Protein AF-A0A919FJE0-F1 (afdb_monomer_lite)

Radius of gyration: 25.57 Å; chains: 1; bounding box: 78×59×66 Å

Sequence (199 aa):
MRRLVVALLMCLSLVAGCSAEESGSPPGATTTGPTGTPPADGATTELVGSWHRAQSCAEMLAAFQAAGLAESHLGWLQGNFYGGEPGPETGDPCEGARGPLEHDHFFTDDGQFGSHDENGEEVDGGDFEVVDDDTVSFPSHATEFGYDGELVVDYSIDGDVAVFDVTLPEGCADTCADAYAWALSAFASGPWERGEVPT

Structure (mmCIF, N/CA/C/O backbone):
data_AF-A0A919FJE0-F1
#
_entry.id   AF-A0A919FJE0-F1
#
loop_
_atom_site.group_PDB
_atom_site.id
_atom_site.type_symbol
_atom_site.label_atom_id
_atom_site.label_alt_id
_atom_site.label_comp_id
_atom_site.label_asym_id
_atom_site.label_entity_id
_atom_site.label_seq_id
_atom_site.pdbx_PDB_ins_code
_atom_site.Cartn_x
_atom_site.Cartn_y
_atom_site.Cartn_z
_atom_site.occupancy
_atom_site.B_iso_or_equiv
_atom_site.auth_seq_id
_atom_site.auth_comp_id
_atom_site.auth_asym_id
_atom_site.auth_atom_id
_atom_site.pdbx_PDB_model_num
ATOM 1 N N . MET A 1 1 ? 50.550 -5.889 16.929 1.00 44.03 1 MET A N 1
ATOM 2 C CA . MET A 1 1 ? 50.334 -5.995 18.396 1.00 44.03 1 MET A CA 1
ATOM 3 C C . MET A 1 1 ? 49.053 -5.217 18.672 1.00 44.03 1 MET A C 1
ATOM 5 O O . MET A 1 1 ? 49.013 -4.076 18.260 1.00 44.03 1 MET A O 1
ATOM 9 N N . ARG A 1 2 ? 47.936 -5.756 19.160 1.00 42.44 2 ARG A N 1
ATOM 10 C CA . ARG A 1 2 ? 47.674 -6.667 20.284 1.00 42.44 2 ARG A CA 1
ATOM 11 C C . ARG A 1 2 ? 46.470 -7.555 19.929 1.00 42.44 2 ARG A C 1
ATOM 13 O O . ARG A 1 2 ? 45.483 -7.059 19.408 1.00 42.44 2 ARG A O 1
ATOM 20 N N . ARG A 1 3 ? 46.580 -8.850 20.225 1.00 43.72 3 ARG A N 1
ATOM 21 C CA . ARG A 1 3 ? 45.466 -9.806 20.264 1.00 43.72 3 ARG A CA 1
ATOM 22 C C . ARG A 1 3 ? 44.795 -9.689 21.633 1.00 43.72 3 ARG A C 1
ATOM 24 O O . ARG A 1 3 ? 45.515 -9.606 22.626 1.00 43.72 3 ARG A O 1
ATOM 31 N N . LEU A 1 4 ? 43.471 -9.755 21.688 1.00 45.69 4 LEU A N 1
ATOM 32 C CA . LEU A 1 4 ? 42.732 -10.096 22.902 1.00 45.69 4 LEU A CA 1
ATOM 33 C C . LEU A 1 4 ? 41.732 -11.189 22.532 1.00 45.69 4 LEU A C 1
ATOM 35 O O . LEU A 1 4 ? 40.703 -10.942 21.919 1.00 45.69 4 LEU A O 1
ATOM 39 N N . VAL A 1 5 ? 42.137 -12.418 22.845 1.00 45.88 5 VAL A N 1
ATOM 40 C CA . VAL A 1 5 ? 41.281 -13.598 22.936 1.00 45.88 5 VAL A CA 1
ATOM 41 C C . VAL A 1 5 ? 40.715 -13.574 24.349 1.00 45.88 5 VAL A C 1
ATOM 43 O O . VAL A 1 5 ? 41.491 -13.578 25.305 1.00 45.88 5 VAL A O 1
ATOM 46 N N . VAL A 1 6 ? 39.394 -13.548 24.488 1.00 48.38 6 VAL A N 1
ATOM 47 C CA . VAL A 1 6 ? 38.722 -13.854 25.752 1.00 48.38 6 VAL A CA 1
ATOM 48 C C . VAL A 1 6 ? 37.887 -15.099 25.499 1.00 48.38 6 VAL A C 1
ATOM 50 O O . VAL A 1 6 ? 36.885 -15.067 24.795 1.00 48.38 6 VAL A O 1
ATOM 53 N N . ALA A 1 7 ? 38.395 -16.215 26.013 1.00 45.47 7 ALA A N 1
ATOM 54 C CA . ALA A 1 7 ? 37.696 -17.483 26.090 1.00 45.47 7 ALA A CA 1
ATOM 55 C C . ALA A 1 7 ? 36.623 -17.389 27.180 1.00 45.47 7 ALA A C 1
ATOM 57 O O . ALA A 1 7 ? 36.922 -16.917 28.279 1.00 45.47 7 ALA A O 1
ATOM 58 N N . LEU A 1 8 ? 35.411 -17.874 26.902 1.00 43.00 8 LEU A N 1
ATOM 59 C CA . LEU A 1 8 ? 34.403 -18.082 27.936 1.00 43.00 8 LEU A CA 1
ATOM 60 C C . LEU A 1 8 ? 34.004 -19.560 28.002 1.00 43.00 8 LEU A C 1
ATOM 62 O O . LEU A 1 8 ? 33.571 -20.168 27.028 1.00 43.00 8 LEU A O 1
ATOM 66 N N . LEU A 1 9 ? 34.262 -20.093 29.193 1.00 50.75 9 LEU A N 1
ATOM 67 C CA . LEU A 1 9 ? 34.034 -21.427 29.734 1.00 50.75 9 LEU A CA 1
ATOM 68 C C . LEU A 1 9 ? 32.644 -22.021 29.437 1.00 50.75 9 LEU A C 1
ATOM 70 O O . LEU A 1 9 ? 31.622 -21.409 29.734 1.00 50.75 9 LEU A O 1
ATOM 74 N N . MET A 1 10 ? 32.638 -23.288 29.008 1.00 42.69 10 MET A N 1
ATOM 75 C CA . MET A 1 10 ? 31.533 -24.230 29.215 1.00 42.69 10 MET A CA 1
ATOM 76 C C . MET A 1 10 ? 31.480 -24.660 30.690 1.00 42.69 10 MET A C 1
ATOM 78 O O . MET A 1 10 ? 32.494 -25.096 31.237 1.00 42.69 10 MET A O 1
ATOM 82 N N . CYS A 1 11 ? 30.293 -24.620 31.299 1.00 46.44 11 CYS A N 1
ATOM 83 C CA . CYS A 1 11 ? 29.998 -25.294 32.564 1.00 46.44 11 CYS A CA 1
ATOM 84 C C . CYS A 1 11 ? 28.978 -26.411 32.315 1.00 46.44 11 CYS A C 1
ATOM 86 O O . CYS A 1 11 ? 27.846 -26.155 31.914 1.00 46.44 11 CYS A O 1
ATOM 88 N N . LEU A 1 12 ? 29.407 -27.645 32.569 1.00 50.88 12 LEU A N 1
ATOM 89 C CA . LEU A 1 12 ? 28.606 -28.864 32.570 1.00 50.88 12 LEU A CA 1
ATOM 90 C C . LEU A 1 12 ? 28.451 -29.309 34.033 1.00 50.88 12 LEU A C 1
ATOM 92 O O . LEU A 1 12 ? 29.468 -29.507 34.698 1.00 50.88 12 LEU A O 1
ATOM 96 N N . SER A 1 13 ? 27.220 -29.498 34.518 1.00 58.44 13 SER A N 1
ATOM 97 C CA . SER A 1 13 ? 26.947 -30.093 35.837 1.00 58.44 13 SER A CA 1
ATOM 98 C C . SER A 1 13 ? 25.706 -30.989 35.803 1.00 58.44 13 SER A C 1
ATOM 100 O O . SER A 1 13 ? 24.718 -30.690 35.142 1.00 58.44 13 SER A O 1
ATOM 102 N N . LEU A 1 14 ? 25.820 -32.105 36.522 1.00 53.12 14 LEU A N 1
ATOM 103 C CA . LEU A 1 14 ? 25.027 -33.335 36.494 1.00 53.12 14 LEU A CA 1
ATOM 104 C C . LEU A 1 14 ? 23.850 -33.379 37.502 1.00 53.12 14 LEU A C 1
ATOM 106 O O . LEU A 1 14 ? 23.929 -32.805 38.581 1.00 53.12 14 LEU A O 1
ATOM 110 N N . VAL A 1 15 ? 22.825 -34.148 37.104 1.00 59.34 15 VAL A N 1
ATOM 111 C CA . VAL A 1 15 ? 21.741 -34.899 37.800 1.00 59.34 15 VAL A CA 1
ATOM 112 C C . VAL A 1 15 ? 21.510 -34.842 39.328 1.00 59.34 15 VAL A C 1
ATOM 114 O O . VAL A 1 15 ? 22.392 -35.147 40.124 1.00 59.34 15 VAL A O 1
ATOM 117 N N . ALA A 1 16 ? 20.221 -34.716 39.684 1.00 56.47 16 ALA A N 1
ATOM 118 C CA . ALA A 1 16 ? 19.442 -35.458 40.705 1.00 56.47 16 ALA A CA 1
ATOM 119 C C . ALA A 1 16 ? 17.943 -35.188 40.380 1.00 56.47 16 ALA A C 1
ATOM 121 O O . ALA A 1 16 ? 17.622 -34.056 40.051 1.00 56.47 16 ALA A O 1
ATOM 122 N N . GLY A 1 17 ? 16.958 -36.091 40.315 1.00 46.41 17 GLY A N 1
ATOM 123 C CA . GLY A 1 17 ? 16.687 -37.331 41.034 1.00 46.41 17 GLY A CA 1
ATOM 124 C C . GLY A 1 17 ? 15.430 -37.135 41.902 1.00 46.41 17 GLY A C 1
ATOM 125 O O . GLY A 1 17 ? 15.560 -36.534 42.958 1.00 46.41 17 GLY A O 1
ATOM 126 N N . CYS A 1 18 ? 14.247 -37.596 41.459 1.00 58.00 18 CYS A N 1
ATOM 127 C CA . CYS A 1 18 ? 13.184 -38.205 42.289 1.00 58.00 18 CYS A CA 1
ATOM 128 C C . CYS A 1 18 ? 11.959 -38.610 41.445 1.00 58.00 18 CYS A C 1
ATOM 130 O O . CYS A 1 18 ? 11.431 -37.822 40.665 1.00 58.00 18 CYS A O 1
ATOM 132 N N . SER A 1 19 ? 11.533 -39.857 41.639 1.00 48.22 19 SER A N 1
ATOM 133 C CA . SER A 1 19 ? 10.351 -40.496 41.060 1.00 48.22 19 SER A CA 1
ATOM 134 C C . SER A 1 19 ? 9.184 -40.522 42.057 1.00 48.22 19 SER A C 1
ATOM 136 O O . SER A 1 19 ? 9.433 -40.559 43.259 1.00 48.22 19 SER A O 1
ATOM 138 N N . ALA A 1 20 ? 7.971 -40.694 41.502 1.00 48.09 20 ALA A N 1
ATOM 139 C CA . ALA A 1 20 ? 6.740 -41.253 42.099 1.00 48.09 20 ALA A CA 1
ATOM 140 C C . ALA A 1 20 ? 5.946 -40.310 43.051 1.00 48.09 20 ALA A C 1
ATOM 142 O O . ALA A 1 20 ? 6.536 -39.461 43.701 1.00 48.09 20 ALA A O 1
ATOM 143 N N . GLU A 1 21 ? 4.610 -40.311 43.156 1.00 49.47 21 GLU A N 1
ATOM 144 C CA . GLU A 1 21 ? 3.572 -41.332 42.932 1.00 49.47 21 GLU A CA 1
ATOM 145 C C . GLU A 1 21 ? 2.227 -40.711 42.488 1.00 49.47 21 GLU A C 1
ATOM 147 O O . GLU A 1 21 ? 1.950 -39.532 42.711 1.00 49.47 21 GLU A O 1
ATOM 152 N N . GLU A 1 22 ? 1.380 -41.553 41.889 1.00 50.47 22 GLU A N 1
ATOM 153 C CA . GLU A 1 22 ? -0.028 -41.308 41.571 1.00 50.47 22 GLU A CA 1
ATOM 154 C C . GLU A 1 22 ? -0.871 -40.980 42.816 1.00 50.47 22 GLU A C 1
ATOM 156 O O . GLU A 1 22 ? -0.694 -41.545 43.894 1.00 50.47 22 GLU A O 1
ATOM 161 N N . SER A 1 23 ? -1.877 -40.122 42.657 1.00 49.88 23 SER A N 1
ATOM 162 C CA . SER A 1 23 ? -2.984 -40.010 43.611 1.00 49.88 23 SER A CA 1
ATOM 163 C C . SER A 1 23 ? -4.281 -39.807 42.842 1.00 49.88 23 SER A C 1
ATOM 165 O O . SER A 1 23 ? -4.555 -38.737 42.301 1.00 49.88 23 SER A O 1
ATOM 167 N N . GLY A 1 24 ? -5.055 -40.889 42.757 1.00 41.81 24 GLY A N 1
ATOM 168 C CA . GLY A 1 24 ? -6.368 -40.913 42.132 1.00 41.81 24 GLY A CA 1
ATOM 169 C C . GLY A 1 24 ? -7.361 -39.991 42.838 1.00 41.81 24 GLY A C 1
ATOM 170 O O . GLY A 1 24 ? -7.420 -39.932 44.065 1.00 41.81 24 GLY A O 1
ATOM 171 N N . SER A 1 25 ? -8.172 -39.305 42.036 1.00 55.56 25 SER A N 1
ATOM 172 C CA . SER A 1 25 ? -9.376 -38.609 42.490 1.00 55.56 25 SER A CA 1
ATOM 173 C C . SER A 1 25 ? -10.627 -39.395 42.066 1.00 55.56 25 SER A C 1
ATOM 175 O O . SER A 1 25 ? -10.635 -39.989 40.986 1.00 55.56 25 SER A O 1
ATOM 177 N N . PRO A 1 26 ? -11.676 -39.447 42.906 1.00 61.22 26 PRO A N 1
ATOM 178 C CA . PRO A 1 26 ? -12.901 -40.203 42.632 1.00 61.22 26 PRO A CA 1
ATOM 179 C C . PRO A 1 26 ? -13.758 -39.550 41.528 1.00 61.22 26 PRO A C 1
ATOM 181 O O . PRO A 1 26 ? -13.620 -38.351 41.278 1.00 61.22 26 PRO A O 1
ATOM 184 N N . PRO A 1 27 ? -14.693 -40.290 40.894 1.00 51.41 27 PRO A N 1
ATOM 185 C CA . PRO A 1 27 ? -15.595 -39.720 39.902 1.00 51.41 27 PRO A CA 1
ATOM 186 C C . PRO A 1 27 ? -16.683 -38.907 40.617 1.00 51.41 27 PRO A C 1
ATOM 188 O O . PRO A 1 27 ? -17.640 -39.452 41.166 1.00 51.41 27 PRO A O 1
ATOM 191 N N . GLY A 1 28 ? -16.510 -37.588 40.643 1.00 43.97 28 GLY A N 1
ATOM 192 C CA . GLY A 1 28 ? -17.525 -36.635 41.077 1.00 43.97 28 GLY A CA 1
ATOM 193 C C . GLY A 1 28 ? -18.396 -36.224 39.895 1.00 43.97 28 GLY A C 1
ATOM 194 O O . GLY A 1 28 ? -17.898 -35.682 38.915 1.00 43.97 28 GLY A O 1
ATOM 195 N N . ALA A 1 29 ? -19.692 -36.508 39.990 1.00 53.19 29 ALA A N 1
ATOM 196 C CA . ALA A 1 29 ? -20.716 -36.146 39.019 1.00 53.19 29 ALA A CA 1
ATOM 197 C C . ALA A 1 29 ? -20.604 -34.685 38.548 1.00 53.19 29 ALA A C 1
ATOM 199 O O . ALA A 1 29 ? -20.494 -33.771 39.362 1.00 53.19 29 ALA A O 1
ATOM 200 N N . THR A 1 30 ? -20.711 -34.452 37.239 1.00 44.03 30 THR A N 1
ATOM 201 C CA . THR A 1 30 ? -20.990 -33.117 36.701 1.00 44.03 30 THR A CA 1
ATOM 202 C C . THR A 1 30 ? -22.165 -33.211 35.736 1.00 44.03 30 THR A C 1
ATOM 204 O O . THR A 1 30 ? -22.069 -33.750 34.640 1.00 44.03 30 THR A O 1
ATOM 207 N N . THR A 1 31 ? -23.307 -32.758 36.249 1.00 50.25 31 THR A N 1
ATOM 208 C CA . THR A 1 31 ? -24.415 -32.091 35.566 1.00 50.25 31 THR A CA 1
ATOM 209 C C . THR A 1 31 ? -24.195 -31.830 34.074 1.00 50.25 31 THR A C 1
ATOM 211 O O . THR A 1 31 ? -23.331 -31.043 33.698 1.00 50.25 31 THR A O 1
ATOM 214 N N . THR A 1 32 ? -25.056 -32.410 33.234 1.00 52.75 32 THR A N 1
ATOM 215 C CA . THR A 1 32 ? -25.361 -31.898 31.892 1.00 52.75 32 THR A CA 1
ATOM 216 C C . THR A 1 32 ? -25.821 -30.448 32.015 1.00 52.75 32 THR A C 1
ATOM 218 O O . THR A 1 32 ? -26.969 -30.183 32.378 1.00 52.75 32 THR A O 1
ATOM 221 N N . GLY A 1 33 ? -24.902 -29.513 31.772 1.00 60.31 33 GLY A N 1
ATOM 222 C CA . GLY A 1 33 ? -25.236 -28.118 31.527 1.00 60.31 33 GLY A CA 1
ATOM 223 C C . GLY A 1 33 ? -26.067 -27.997 30.246 1.00 60.31 33 GLY A C 1
ATOM 224 O O . GLY A 1 33 ? -25.988 -28.878 29.383 1.00 60.31 33 GLY A O 1
ATOM 225 N N . PRO A 1 34 ? -26.893 -26.948 30.119 1.00 57.97 34 PRO A N 1
ATOM 226 C CA . PRO A 1 34 ? -27.616 -26.699 28.883 1.00 57.97 34 PRO A CA 1
ATOM 227 C C . PRO A 1 34 ? -26.601 -26.587 27.745 1.00 57.97 34 PRO A C 1
ATOM 229 O O . PRO A 1 34 ? -25.592 -25.897 27.879 1.00 57.97 34 PRO A O 1
ATOM 232 N N . THR A 1 35 ? -26.863 -27.287 26.643 1.00 52.50 35 THR A N 1
ATOM 233 C CA . THR A 1 35 ? -26.188 -27.068 25.365 1.00 52.50 35 THR A CA 1
ATOM 234 C C . THR A 1 35 ? -26.439 -25.617 24.976 1.00 52.50 35 THR A C 1
ATOM 236 O O . THR A 1 35 ? -27.485 -25.285 24.423 1.00 52.50 35 THR A O 1
ATOM 239 N N . GLY A 1 36 ? -25.518 -24.736 25.363 1.00 51.91 36 GLY A N 1
ATOM 240 C CA . GLY A 1 36 ? -25.445 -23.399 24.815 1.00 51.91 36 GLY A CA 1
ATOM 241 C C . GLY A 1 36 ? -25.166 -23.565 23.334 1.00 51.91 36 GLY A C 1
ATOM 242 O O . GLY A 1 36 ? -24.119 -24.086 22.955 1.00 51.91 36 GLY A O 1
ATOM 243 N N . THR A 1 37 ? -26.132 -23.189 22.504 1.00 60.66 37 THR A N 1
ATOM 244 C CA . THR A 1 37 ? -25.859 -22.806 21.123 1.00 60.66 37 THR A CA 1
ATOM 245 C C . THR A 1 37 ? -24.655 -21.860 21.166 1.00 60.66 37 THR A C 1
ATOM 247 O O . THR A 1 37 ? -24.719 -20.899 21.942 1.00 60.66 37 THR A O 1
ATOM 250 N N . PRO A 1 38 ? -23.556 -22.125 20.430 1.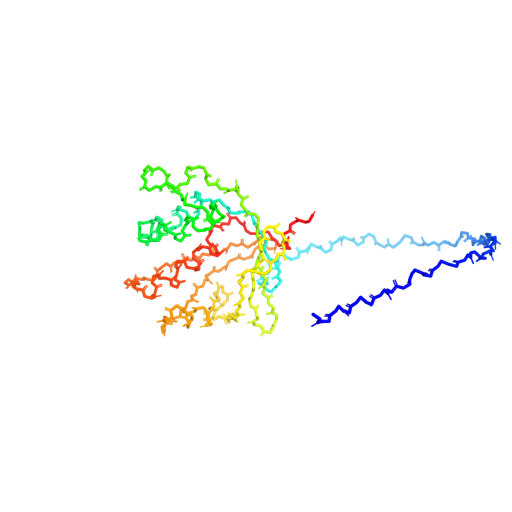00 61.12 38 PRO A N 1
ATOM 251 C CA . PRO A 1 38 ? -22.503 -21.131 20.272 1.00 61.12 38 PRO A CA 1
ATOM 252 C C . PRO A 1 38 ? -23.176 -19.822 19.854 1.00 61.12 38 PRO A C 1
ATOM 254 O O . PRO A 1 38 ? -24.112 -19.888 19.047 1.00 61.12 38 PRO A O 1
ATOM 257 N N . PRO A 1 39 ? -22.802 -18.661 20.418 1.00 52.53 39 PRO A N 1
ATOM 258 C CA . PRO A 1 39 ? -23.269 -17.411 19.843 1.00 52.53 39 PRO A CA 1
ATOM 259 C C . PRO A 1 39 ? -22.975 -17.489 18.343 1.00 52.53 39 PRO A C 1
ATOM 261 O O . PRO A 1 39 ? -21.910 -17.954 17.944 1.00 52.53 39 PRO A O 1
ATOM 264 N N . ALA A 1 40 ? -23.962 -17.152 17.514 1.00 56.19 40 ALA A N 1
ATOM 265 C CA . ALA A 1 40 ? -23.634 -16.815 16.144 1.00 56.19 40 ALA A CA 1
ATOM 266 C C . ALA A 1 40 ? -22.657 -15.650 16.282 1.00 56.19 40 ALA A C 1
ATOM 268 O O . ALA A 1 40 ? -23.068 -14.607 16.798 1.00 56.19 40 ALA A O 1
ATOM 269 N N . ASP A 1 41 ? -21.381 -15.887 15.969 1.00 54.50 41 ASP A N 1
ATOM 270 C CA . ASP A 1 41 ? -20.389 -14.827 15.885 1.00 54.50 41 ASP A CA 1
ATOM 271 C C . ASP A 1 41 ? -21.007 -13.774 14.976 1.00 54.50 41 ASP A C 1
ATOM 273 O O . ASP A 1 41 ? -21.308 -14.025 13.806 1.00 54.50 41 ASP A O 1
ATOM 277 N N . GLY A 1 42 ? -21.371 -12.641 15.574 1.00 53.59 42 GLY A N 1
ATOM 278 C CA . GLY A 1 42 ? -21.803 -11.503 14.792 1.00 53.59 42 GLY A CA 1
ATOM 279 C C . GLY A 1 42 ? -20.621 -11.145 13.915 1.00 53.59 42 GLY A C 1
ATOM 280 O O . GLY A 1 42 ? -19.520 -10.997 14.440 1.00 53.59 42 GLY A O 1
ATOM 281 N N . ALA A 1 43 ? -20.845 -11.050 12.606 1.00 64.06 43 ALA A N 1
ATOM 282 C CA . ALA A 1 43 ? -19.860 -10.497 11.696 1.00 64.06 43 ALA A CA 1
ATOM 283 C C . ALA A 1 43 ? -19.405 -9.152 12.277 1.00 64.06 43 ALA A C 1
ATOM 285 O O . ALA A 1 43 ? -20.210 -8.230 12.433 1.00 64.06 43 ALA A O 1
ATOM 286 N N . THR A 1 44 ? -18.152 -9.096 12.723 1.00 79.06 44 THR A N 1
ATOM 287 C CA . THR A 1 44 ? -17.544 -7.852 13.180 1.00 79.06 44 THR A CA 1
ATOM 288 C C . THR A 1 44 ? -17.368 -6.932 11.976 1.00 79.06 44 THR A C 1
ATOM 290 O O . THR A 1 44 ? -17.175 -7.408 10.861 1.00 79.06 44 THR A O 1
ATOM 293 N N . THR A 1 45 ? -17.471 -5.626 12.201 1.00 85.31 45 THR A N 1
ATOM 294 C CA . THR A 1 45 ? -17.140 -4.580 11.221 1.00 85.31 45 THR A CA 1
ATOM 295 C C . THR A 1 45 ? -15.868 -3.833 11.634 1.00 85.31 45 THR A C 1
ATOM 297 O O . THR A 1 45 ? -15.600 -2.741 11.150 1.00 85.31 45 THR A O 1
ATOM 300 N N . GLU A 1 46 ? -15.131 -4.371 12.607 1.00 92.31 46 GLU A N 1
ATOM 301 C CA . GLU A 1 46 ? -13.989 -3.722 13.243 1.00 92.31 46 GLU A CA 1
ATOM 302 C C . GLU A 1 46 ? -12.708 -3.939 12.435 1.00 92.31 46 GLU A C 1
ATOM 304 O O . GLU A 1 46 ? -12.298 -5.086 12.220 1.00 92.31 46 GLU A O 1
ATOM 309 N N . LEU A 1 47 ? -12.083 -2.827 12.030 1.00 96.38 47 LEU A N 1
ATOM 310 C CA . LEU A 1 47 ? -10.809 -2.794 11.310 1.00 96.38 47 LEU A CA 1
ATOM 311 C C . LEU A 1 47 ? -9.614 -3.164 12.195 1.00 96.38 47 LEU A C 1
ATOM 313 O O . LEU A 1 47 ? -8.686 -3.804 11.710 1.00 96.38 47 LEU A O 1
ATOM 317 N N . VAL A 1 48 ? -9.642 -2.783 13.477 1.00 97.69 48 VAL A N 1
ATOM 318 C CA . VAL A 1 48 ? -8.561 -3.065 14.433 1.00 97.69 48 VAL A CA 1
ATOM 319 C C . VAL A 1 48 ? -8.274 -4.572 14.488 1.00 97.69 48 VAL A C 1
ATOM 321 O O . VAL A 1 48 ? -9.180 -5.414 14.501 1.00 97.69 48 VAL A O 1
ATOM 324 N N . GLY A 1 49 ? -6.985 -4.908 14.502 1.00 97.44 49 GLY A N 1
ATOM 325 C CA . GLY A 1 49 ? -6.460 -6.264 14.367 1.00 97.44 49 GLY A CA 1
ATOM 326 C C . GLY A 1 49 ? -5.609 -6.439 13.110 1.00 97.44 49 GLY A C 1
ATOM 327 O O . GLY A 1 49 ? -5.245 -5.462 12.457 1.00 97.44 49 GLY A O 1
ATOM 328 N N . SER A 1 50 ? -5.287 -7.695 12.801 1.00 97.94 50 SER A N 1
ATOM 329 C CA . SER A 1 50 ? -4.466 -8.065 11.645 1.00 97.94 50 SER A CA 1
ATOM 330 C C . SER A 1 50 ? -5.306 -8.668 10.524 1.00 97.94 50 SER A C 1
ATOM 332 O O . SER A 1 50 ? -6.288 -9.379 10.778 1.00 97.94 50 SER A O 1
ATOM 334 N N . TRP A 1 51 ? -4.884 -8.405 9.295 1.00 97.94 51 TRP A N 1
ATOM 335 C CA . TRP A 1 51 ? -5.492 -8.861 8.055 1.00 97.94 51 TRP A CA 1
ATOM 336 C C . TRP A 1 51 ? -4.392 -9.345 7.125 1.00 97.94 51 TRP A C 1
ATOM 338 O O . TRP A 1 51 ? -3.497 -8.572 6.803 1.00 97.94 51 TRP A O 1
ATOM 348 N N . HIS A 1 52 ? -4.470 -10.582 6.650 1.00 96.81 52 HIS A N 1
ATOM 349 C CA . HIS A 1 52 ? -3.457 -11.179 5.788 1.00 96.81 52 HIS A CA 1
ATOM 350 C C . HIS A 1 52 ? -4.021 -11.570 4.429 1.00 96.81 52 HIS A C 1
ATOM 352 O O . HIS A 1 52 ? -5.230 -11.772 4.255 1.00 96.81 52 HIS A O 1
ATOM 358 N N . ARG A 1 53 ? -3.120 -11.690 3.457 1.00 95.81 53 ARG A N 1
ATOM 359 C CA . ARG A 1 53 ? -3.395 -12.264 2.141 1.00 95.81 53 ARG A CA 1
ATOM 360 C C . ARG A 1 53 ? -2.102 -12.586 1.400 1.00 95.81 53 ARG A C 1
ATOM 362 O O . ARG A 1 53 ? -1.048 -12.013 1.662 1.00 95.81 53 ARG A O 1
ATOM 369 N N . ALA A 1 54 ? -2.256 -13.340 0.318 1.00 95.00 54 ALA A N 1
ATOM 370 C CA . ALA A 1 54 ? -1.272 -13.378 -0.749 1.00 95.00 54 ALA A CA 1
ATOM 371 C C . ALA A 1 54 ? -1.604 -12.347 -1.841 1.00 95.00 54 ALA A C 1
ATOM 373 O O . ALA A 1 54 ? -2.760 -12.215 -2.262 1.00 95.00 54 ALA A O 1
ATOM 374 N N . GLN A 1 55 ? -0.592 -11.647 -2.353 1.00 95.06 55 GLN A N 1
ATOM 375 C CA . GLN A 1 55 ? -0.720 -10.774 -3.523 1.00 95.06 55 GLN A CA 1
ATOM 376 C C . GLN A 1 55 ? 0.236 -11.215 -4.627 1.00 95.06 55 GLN A C 1
ATOM 378 O O . GLN A 1 55 ? 1.391 -11.572 -4.396 1.00 95.06 55 GLN A O 1
ATOM 383 N N . SER A 1 56 ? -0.256 -11.209 -5.860 1.00 96.06 56 SER A N 1
ATOM 384 C CA . SER A 1 56 ? 0.532 -11.484 -7.057 1.00 96.06 56 SER A CA 1
ATOM 385 C C . SER A 1 56 ? 0.863 -10.211 -7.832 1.00 96.06 56 SER A C 1
ATOM 387 O O . SER A 1 56 ? 0.119 -9.228 -7.812 1.00 96.06 56 SER A O 1
ATOM 389 N N . CYS A 1 57 ? 1.937 -10.274 -8.624 1.00 97.25 57 CYS A N 1
ATOM 390 C CA . CYS A 1 57 ? 2.287 -9.205 -9.560 1.00 97.25 57 CYS A CA 1
ATOM 391 C C . CYS A 1 57 ? 1.131 -8.862 -10.505 1.00 97.25 57 CYS A C 1
ATOM 393 O O . CYS A 1 57 ? 0.880 -7.691 -10.772 1.00 97.25 57 CYS A O 1
ATOM 395 N N . ALA A 1 58 ? 0.400 -9.870 -10.992 1.00 97.12 58 ALA A N 1
ATOM 396 C CA . ALA A 1 58 ? -0.700 -9.655 -11.927 1.00 97.12 58 ALA A CA 1
ATOM 397 C C . ALA A 1 58 ? -1.857 -8.853 -11.304 1.00 97.12 58 ALA A C 1
ATOM 399 O O . ALA A 1 58 ? -2.461 -8.029 -11.989 1.00 97.12 58 ALA A O 1
ATOM 400 N N . GLU A 1 59 ? -2.148 -9.064 -10.019 1.00 96.81 59 GLU A N 1
ATOM 401 C CA . GLU A 1 59 ? -3.179 -8.319 -9.287 1.00 96.81 59 GLU A CA 1
ATOM 402 C C . GLU A 1 59 ? -2.766 -6.862 -9.063 1.00 96.81 59 GLU A C 1
ATOM 404 O O . GLU A 1 59 ? -3.526 -5.955 -9.409 1.00 96.81 59 GLU A O 1
ATOM 409 N N . MET A 1 60 ? -1.539 -6.617 -8.584 1.00 97.12 60 MET A N 1
ATOM 410 C CA . MET A 1 60 ? -1.031 -5.247 -8.428 1.00 97.12 60 MET A CA 1
ATOM 411 C C . MET A 1 60 ? -0.943 -4.528 -9.784 1.00 97.12 60 MET A C 1
ATOM 413 O O . MET A 1 60 ? -1.343 -3.370 -9.902 1.00 97.12 60 MET A O 1
ATOM 417 N N . LEU A 1 61 ? -0.497 -5.218 -10.840 1.00 97.50 61 LEU A N 1
ATOM 418 C CA . LEU A 1 61 ? -0.475 -4.674 -12.198 1.00 97.50 61 LEU A CA 1
ATOM 419 C C . LEU A 1 61 ? -1.879 -4.283 -12.666 1.00 97.50 61 LEU A C 1
ATOM 421 O O . LEU A 1 61 ? -2.037 -3.219 -13.259 1.00 97.50 61 LEU A O 1
ATOM 425 N N . ALA A 1 62 ? -2.893 -5.114 -12.415 1.00 97.38 62 ALA A N 1
ATOM 426 C CA . ALA A 1 62 ? -4.271 -4.802 -12.783 1.00 97.38 62 ALA A CA 1
ATOM 427 C C . ALA A 1 62 ? -4.787 -3.556 -12.043 1.00 97.38 62 ALA A C 1
ATOM 429 O O . ALA A 1 62 ? -5.409 -2.694 -12.669 1.00 97.38 62 ALA A O 1
ATOM 430 N N . ALA A 1 63 ? -4.471 -3.416 -10.753 1.00 97.12 63 ALA A N 1
ATOM 431 C CA . ALA A 1 63 ? -4.799 -2.224 -9.972 1.00 97.12 63 ALA A CA 1
ATOM 432 C C . ALA A 1 63 ? -4.105 -0.969 -10.532 1.00 97.12 63 ALA A C 1
ATOM 434 O O . ALA A 1 63 ? -4.749 0.050 -10.788 1.00 97.12 63 ALA A O 1
ATOM 435 N N . PHE A 1 64 ? -2.808 -1.061 -10.839 1.00 97.69 64 PHE A N 1
ATOM 436 C CA . PHE A 1 64 ? -2.057 0.039 -11.446 1.00 97.69 64 PHE A CA 1
ATOM 437 C C . PHE A 1 64 ? -2.569 0.380 -12.850 1.00 97.69 64 PHE A C 1
ATOM 439 O O . PHE A 1 64 ? -2.596 1.549 -13.227 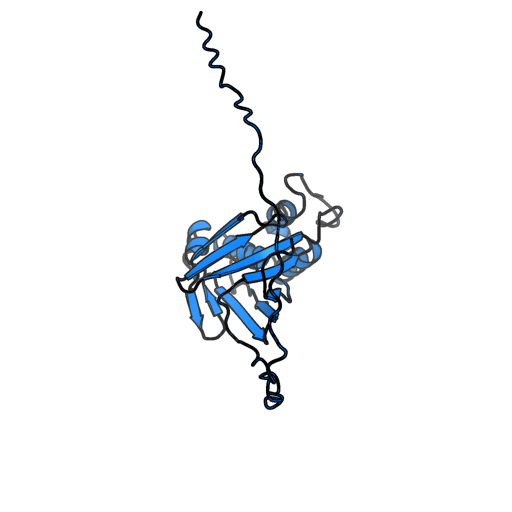1.00 97.69 64 PHE A O 1
ATOM 446 N N . GLN A 1 65 ? -2.996 -0.603 -13.644 1.00 97.50 65 GLN A N 1
ATOM 447 C CA . GLN A 1 65 ? -3.604 -0.363 -14.955 1.00 97.50 65 GLN A CA 1
ATOM 448 C C . GLN A 1 65 ? -4.938 0.373 -14.827 1.00 97.50 65 GLN A C 1
ATOM 450 O O . GLN A 1 65 ? -5.171 1.324 -15.573 1.00 97.50 65 GLN A O 1
ATOM 455 N N . ALA A 1 66 ? -5.788 -0.029 -13.878 1.00 96.62 66 ALA A N 1
ATOM 456 C CA . ALA A 1 66 ? -7.060 0.636 -13.610 1.00 96.62 66 ALA A CA 1
ATOM 457 C C . ALA A 1 66 ? -6.865 2.096 -13.160 1.00 96.62 66 ALA A C 1
ATOM 459 O O . ALA A 1 66 ? -7.624 2.968 -13.580 1.00 96.62 66 ALA A O 1
ATOM 460 N N . ALA A 1 67 ? -5.808 2.366 -12.390 1.00 96.62 67 ALA A N 1
ATOM 461 C CA . ALA A 1 67 ? -5.432 3.706 -11.942 1.00 96.62 67 ALA A CA 1
ATOM 462 C C . ALA A 1 67 ? -4.624 4.521 -12.976 1.00 96.62 67 ALA A C 1
ATOM 464 O O . ALA A 1 67 ? -4.340 5.694 -12.752 1.00 96.62 67 ALA A O 1
ATOM 465 N N . GLY A 1 68 ? -4.226 3.929 -14.109 1.00 97.06 68 GLY A N 1
ATOM 466 C CA . GLY A 1 68 ? -3.379 4.597 -15.106 1.00 97.06 68 GLY A CA 1
ATOM 467 C C . GLY A 1 68 ? -1.911 4.780 -14.687 1.00 97.06 68 GLY A C 1
ATOM 468 O O . GLY A 1 68 ? -1.211 5.604 -15.271 1.00 97.06 68 GLY A O 1
ATOM 469 N N . LEU A 1 69 ? -1.432 4.009 -13.707 1.00 97.75 69 LEU A N 1
ATOM 470 C CA . LEU A 1 69 ? -0.082 4.081 -13.133 1.00 97.75 69 LEU A CA 1
ATOM 471 C C . LEU A 1 69 ? 0.886 3.013 -13.665 1.00 97.75 69 LEU A C 1
ATOM 473 O O . LEU A 1 69 ? 2.086 3.100 -13.418 1.00 97.75 69 LEU A O 1
ATOM 477 N N . ALA A 1 70 ? 0.403 2.015 -14.411 1.00 96.50 70 ALA A N 1
ATOM 478 C CA . ALA A 1 70 ? 1.200 0.840 -14.789 1.00 96.50 70 ALA A CA 1
ATOM 479 C C . ALA A 1 70 ? 2.505 1.155 -15.549 1.00 96.50 70 ALA A C 1
ATOM 481 O O . ALA A 1 70 ? 3.493 0.446 -15.378 1.00 96.50 70 ALA A O 1
ATOM 482 N N . GLU A 1 71 ? 2.524 2.201 -16.382 1.00 95.50 71 GLU A N 1
ATOM 483 C CA . GLU A 1 71 ? 3.734 2.606 -17.113 1.00 95.50 71 GLU A CA 1
ATOM 484 C C . GLU A 1 71 ? 4.674 3.450 -16.241 1.00 95.50 71 GLU A C 1
ATOM 486 O O . GLU A 1 71 ? 5.872 3.176 -16.181 1.00 95.50 71 GLU A O 1
ATOM 491 N N . SER A 1 72 ? 4.144 4.452 -15.533 1.00 96.81 72 SER A N 1
ATOM 492 C CA . SER A 1 72 ? 4.944 5.366 -14.706 1.00 96.81 72 SER A CA 1
ATOM 493 C C . SER A 1 72 ? 5.541 4.694 -13.468 1.00 96.81 72 SER A C 1
ATOM 495 O O . SER A 1 72 ? 6.616 5.093 -13.028 1.00 96.81 72 SER A O 1
ATOM 497 N N . HIS A 1 73 ? 4.893 3.647 -12.951 1.00 96.88 73 HIS A N 1
ATOM 498 C CA . HIS A 1 73 ? 5.275 2.949 -11.720 1.00 96.88 73 HIS A CA 1
ATOM 499 C C . HIS A 1 73 ? 5.749 1.509 -11.969 1.00 96.88 73 HIS A C 1
ATOM 501 O O . HIS A 1 73 ? 5.730 0.676 -11.064 1.00 96.88 73 HIS A O 1
ATOM 507 N N . LEU A 1 74 ? 6.227 1.199 -13.181 1.00 96.38 74 LEU A N 1
ATOM 508 C CA . LEU A 1 74 ? 6.749 -0.133 -13.514 1.00 96.38 74 LEU A CA 1
ATOM 509 C C . LEU A 1 74 ? 7.861 -0.585 -12.551 1.00 96.38 74 LEU A C 1
ATOM 511 O O . LEU A 1 74 ? 7.874 -1.733 -12.112 1.00 96.38 74 LEU A O 1
ATOM 515 N N . GLY A 1 75 ? 8.775 0.324 -12.196 1.00 95.38 75 GLY A N 1
ATOM 516 C CA . GLY A 1 75 ? 9.854 0.028 -11.251 1.00 95.38 75 GLY A CA 1
ATOM 517 C C . GLY A 1 75 ? 9.344 -0.309 -9.848 1.00 95.38 75 GLY A C 1
ATOM 518 O O . GLY A 1 75 ? 9.902 -1.189 -9.200 1.00 95.38 75 GLY A O 1
ATOM 519 N N . TRP A 1 76 ? 8.256 0.333 -9.409 1.00 95.81 76 TRP A N 1
ATOM 520 C CA . TRP A 1 76 ? 7.602 0.037 -8.132 1.00 95.81 76 TRP A CA 1
ATOM 521 C C . TRP A 1 76 ? 7.002 -1.367 -8.141 1.00 95.81 76 TRP A C 1
ATOM 523 O O . TRP A 1 76 ? 7.307 -2.182 -7.272 1.00 95.81 76 TRP A O 1
ATOM 533 N N . LEU A 1 77 ? 6.211 -1.681 -9.173 1.00 96.62 77 LEU A N 1
ATOM 534 C CA . LEU A 1 77 ? 5.633 -3.010 -9.368 1.00 96.62 77 LEU A CA 1
ATOM 535 C C . LEU A 1 77 ? 6.727 -4.088 -9.334 1.00 96.62 77 LEU A C 1
ATOM 537 O O . LEU A 1 77 ? 6.627 -5.063 -8.598 1.00 96.62 77 LEU A O 1
ATOM 541 N N . GLN A 1 78 ? 7.807 -3.906 -10.094 1.00 96.00 78 GLN A N 1
ATOM 542 C CA . GLN A 1 78 ? 8.890 -4.890 -10.150 1.00 96.00 78 GLN A CA 1
ATOM 543 C C . GLN A 1 78 ? 9.691 -4.972 -8.843 1.00 96.00 78 GLN A C 1
ATOM 545 O O . GLN A 1 78 ? 10.119 -6.062 -8.460 1.00 96.00 78 GLN A O 1
ATOM 550 N N . GLY A 1 79 ? 9.843 -3.858 -8.124 1.00 94.69 79 GLY A N 1
ATOM 551 C CA . GLY A 1 79 ? 10.490 -3.827 -6.812 1.00 94.69 79 GLY A CA 1
ATOM 552 C C . GLY A 1 79 ? 9.840 -4.778 -5.804 1.00 94.69 79 GLY A C 1
ATOM 553 O O . GLY A 1 79 ? 10.555 -5.452 -5.066 1.00 94.69 79 GLY A O 1
ATOM 554 N N . ASN A 1 80 ? 8.511 -4.908 -5.854 1.00 94.50 80 ASN A N 1
ATOM 555 C CA . ASN A 1 80 ? 7.748 -5.784 -4.964 1.00 94.50 80 ASN A CA 1
ATOM 556 C C . ASN A 1 80 ? 7.939 -7.277 -5.281 1.00 94.50 80 ASN A C 1
ATOM 558 O O . ASN A 1 80 ? 8.011 -8.100 -4.376 1.00 94.50 80 ASN A O 1
ATOM 562 N N . PHE A 1 81 ? 8.068 -7.656 -6.559 1.00 96.69 81 PHE A N 1
ATOM 563 C CA . PHE A 1 81 ? 7.947 -9.069 -6.950 1.00 96.69 81 PHE A CA 1
ATOM 564 C C . PHE A 1 81 ? 9.223 -9.738 -7.458 1.00 96.69 81 PHE A C 1
ATOM 566 O O . PHE A 1 81 ? 9.224 -10.948 -7.671 1.00 96.69 81 PHE A O 1
ATOM 573 N N . TYR A 1 82 ? 10.327 -9.018 -7.649 1.00 96.50 82 TYR A N 1
ATOM 574 C CA . TYR A 1 82 ? 11.584 -9.625 -8.119 1.00 96.50 82 TYR A CA 1
ATOM 575 C C . TYR A 1 82 ? 12.656 -9.715 -7.024 1.00 96.50 82 TYR A C 1
ATOM 577 O O . TYR A 1 82 ? 13.740 -10.259 -7.254 1.00 96.50 82 TYR A O 1
ATOM 585 N N . GLY A 1 83 ? 12.326 -9.265 -5.806 1.00 89.75 83 GLY A N 1
ATOM 586 C CA . GLY A 1 83 ? 13.158 -9.310 -4.602 1.00 89.75 83 GLY A CA 1
ATOM 587 C C . GLY A 1 83 ? 14.575 -8.802 -4.831 1.00 89.75 83 GLY A C 1
ATOM 588 O O . GLY A 1 83 ? 15.547 -9.531 -4.617 1.00 89.75 83 GLY A O 1
ATOM 589 N N . GLY A 1 84 ? 14.648 -7.565 -5.321 1.00 85.81 84 GLY A N 1
ATOM 590 C CA . GLY A 1 84 ? 15.880 -6.820 -5.569 1.00 85.81 84 GLY A CA 1
ATOM 591 C C . GLY A 1 84 ? 16.501 -7.015 -6.954 1.00 85.81 84 GLY A C 1
ATOM 592 O O . GLY A 1 84 ? 17.379 -6.238 -7.324 1.00 85.81 84 GLY A O 1
ATOM 593 N N . GLU A 1 85 ? 16.052 -8.002 -7.730 1.00 91.12 85 GLU A N 1
ATOM 594 C CA . GLU A 1 85 ? 16.522 -8.205 -9.104 1.00 91.12 85 GLU A CA 1
ATOM 595 C C . GLU A 1 85 ? 15.676 -7.407 -10.115 1.00 91.12 85 GLU A C 1
ATOM 597 O O . GLU A 1 85 ? 14.493 -7.169 -9.870 1.00 91.12 85 GLU A O 1
ATOM 602 N N . PRO A 1 86 ? 16.236 -6.996 -11.267 1.00 90.00 86 PRO A N 1
ATOM 603 C CA . PRO A 1 86 ? 15.456 -6.345 -12.318 1.00 90.00 86 PRO A CA 1
ATOM 604 C C . PRO A 1 86 ? 14.401 -7.281 -12.931 1.00 90.00 86 PRO A C 1
ATOM 606 O O . PRO A 1 86 ? 14.696 -8.441 -13.230 1.00 90.00 86 PRO A O 1
ATOM 609 N N . GLY A 1 87 ? 13.199 -6.754 -13.179 1.00 94.62 87 GLY A N 1
ATOM 610 C CA . GLY A 1 87 ? 12.170 -7.428 -13.973 1.00 94.62 87 GLY A CA 1
ATOM 611 C C . GLY A 1 87 ? 12.311 -7.177 -15.487 1.00 94.62 87 GLY A C 1
ATOM 612 O O . GLY A 1 87 ? 13.249 -6.511 -15.934 1.00 94.62 87 GLY A O 1
ATOM 613 N N . PRO A 1 88 ? 11.387 -7.703 -16.312 1.00 95.12 88 PRO A N 1
ATOM 614 C CA . PRO A 1 88 ? 11.368 -7.476 -17.757 1.00 95.12 88 PRO A CA 1
ATOM 615 C C . PRO A 1 88 ? 11.138 -6.002 -18.125 1.00 95.12 88 PRO A C 1
ATOM 617 O O . PRO A 1 88 ? 10.182 -5.380 -17.674 1.00 95.12 88 PRO A O 1
ATOM 620 N N . GLU A 1 89 ? 11.958 -5.447 -19.020 1.00 91.62 89 GLU A N 1
ATOM 621 C CA . GLU A 1 89 ? 11.758 -4.081 -19.548 1.00 91.62 89 GLU A CA 1
ATOM 622 C C . GLU A 1 89 ? 10.761 -4.026 -20.722 1.00 91.62 89 GLU A C 1
ATOM 624 O O . GLU A 1 89 ? 10.292 -2.959 -21.115 1.00 91.62 89 GLU A O 1
ATOM 629 N N . THR A 1 90 ? 10.453 -5.175 -21.327 1.00 92.81 90 THR A N 1
ATOM 630 C CA . THR A 1 90 ? 9.550 -5.290 -22.479 1.00 92.81 90 THR A CA 1
ATOM 631 C C . THR A 1 90 ? 8.705 -6.547 -22.367 1.00 92.81 90 THR A C 1
ATOM 633 O O . THR A 1 90 ? 9.208 -7.568 -21.905 1.00 92.81 90 THR A O 1
ATOM 636 N N . GLY A 1 91 ? 7.485 -6.515 -22.903 1.00 95.38 91 GLY A N 1
ATOM 637 C CA . GLY A 1 91 ? 6.575 -7.658 -22.849 1.00 95.38 91 GLY A CA 1
ATOM 638 C C . GLY A 1 91 ? 5.703 -7.618 -21.599 1.00 95.38 91 GLY A C 1
ATOM 639 O O . GLY A 1 91 ? 5.239 -6.545 -21.220 1.00 95.38 91 GLY A O 1
ATOM 640 N N . ASP A 1 92 ? 5.442 -8.784 -21.011 1.00 97.19 92 ASP A N 1
ATOM 641 C CA . ASP A 1 92 ? 4.681 -8.895 -19.766 1.00 97.19 92 ASP A CA 1
ATOM 642 C C . ASP A 1 92 ? 5.571 -8.489 -18.573 1.00 97.19 92 ASP A C 1
ATOM 644 O O . ASP A 1 92 ? 6.572 -9.160 -18.311 1.00 97.19 92 ASP A O 1
ATOM 648 N N . PRO A 1 93 ? 5.241 -7.409 -17.838 1.00 96.88 93 PRO A N 1
ATOM 649 C CA . PRO A 1 93 ? 6.058 -6.943 -16.716 1.00 96.88 93 PRO A CA 1
ATOM 650 C C . PRO A 1 93 ? 6.078 -7.917 -15.524 1.00 96.88 93 PRO A C 1
ATOM 652 O O . PRO A 1 93 ? 6.950 -7.798 -14.658 1.00 96.88 93 PRO A O 1
ATOM 655 N N . CYS A 1 94 ? 5.160 -8.887 -15.479 1.00 97.94 94 CYS A N 1
ATOM 656 C CA . CYS A 1 94 ? 5.073 -9.909 -14.437 1.00 97.94 94 CYS A CA 1
ATOM 657 C C . CYS A 1 94 ? 5.685 -11.261 -14.842 1.00 97.94 94 CYS A C 1
ATOM 659 O O . CYS A 1 94 ? 5.620 -12.218 -14.065 1.00 97.94 94 CYS A O 1
ATOM 661 N N . GLU A 1 95 ? 6.295 -11.372 -16.027 1.00 97.75 95 GLU A N 1
ATOM 662 C CA . GLU A 1 95 ? 6.951 -12.610 -16.452 1.00 97.75 95 GLU A CA 1
ATOM 663 C C . GLU A 1 95 ? 8.141 -12.957 -15.541 1.00 97.75 95 GLU A C 1
ATOM 665 O O . GLU A 1 95 ? 9.178 -12.298 -15.547 1.00 97.75 95 GLU A O 1
ATOM 670 N N . GLY A 1 96 ? 8.009 -14.051 -14.784 1.00 96.75 96 GLY A N 1
ATOM 671 C CA . GLY A 1 96 ? 9.045 -14.515 -13.856 1.00 96.75 96 GLY A CA 1
ATOM 672 C C . GLY A 1 96 ? 9.014 -13.846 -12.479 1.00 96.75 96 GLY A C 1
ATOM 673 O O . GLY A 1 96 ? 9.912 -14.103 -11.676 1.00 96.75 96 GLY A O 1
ATOM 674 N N . ALA A 1 97 ? 7.991 -13.036 -12.194 1.00 97.81 97 ALA A N 1
ATOM 675 C CA . ALA A 1 97 ? 7.729 -12.486 -10.870 1.00 97.81 97 ALA A CA 1
ATOM 676 C C . ALA A 1 97 ? 7.588 -13.595 -9.807 1.00 97.81 97 ALA A C 1
ATOM 678 O O . ALA A 1 97 ? 7.058 -14.678 -10.076 1.00 97.81 97 ALA A O 1
ATOM 679 N N . ARG A 1 98 ? 8.057 -13.317 -8.587 1.00 96.06 98 ARG A N 1
ATOM 680 C CA . ARG A 1 98 ? 7.842 -14.169 -7.411 1.00 96.06 98 ARG A CA 1
ATOM 681 C C . ARG A 1 98 ? 6.381 -14.092 -6.966 1.00 96.06 98 ARG A C 1
ATOM 683 O O . ARG A 1 98 ? 5.671 -13.132 -7.262 1.00 96.06 98 ARG A O 1
ATOM 690 N N . GLY A 1 99 ? 5.972 -15.098 -6.203 1.00 90.25 99 GLY A N 1
ATOM 691 C CA . GLY A 1 99 ? 4.691 -15.109 -5.512 1.00 90.25 99 GLY A CA 1
ATOM 692 C C . GLY A 1 99 ? 3.599 -15.971 -6.159 1.00 90.25 99 GLY A C 1
ATOM 693 O O . GLY A 1 99 ? 3.898 -16.763 -7.061 1.00 90.25 99 GLY A O 1
ATOM 694 N N . PRO A 1 100 ? 2.335 -15.857 -5.696 1.00 94.25 100 PRO A N 1
ATOM 695 C CA . PRO A 1 100 ? 1.820 -14.850 -4.752 1.00 94.25 100 PRO A CA 1
ATOM 696 C C . PRO A 1 100 ? 2.614 -14.750 -3.440 1.00 94.25 100 PRO A C 1
ATOM 698 O O . PRO A 1 100 ? 3.042 -15.776 -2.915 1.00 94.25 100 PRO A O 1
ATOM 701 N N . LEU A 1 101 ? 2.884 -13.526 -2.982 1.00 94.06 101 LEU A N 1
ATOM 702 C CA . LEU A 1 101 ? 3.641 -13.240 -1.763 1.00 94.06 101 LEU A CA 1
ATOM 703 C C . LEU A 1 101 ? 2.661 -12.979 -0.622 1.00 94.06 101 LEU A C 1
ATOM 705 O O . LEU A 1 101 ? 1.788 -12.116 -0.744 1.00 94.06 101 LEU A O 1
ATOM 709 N N . GLU A 1 102 ? 2.784 -13.768 0.439 1.00 95.25 102 GLU A N 1
ATOM 710 C CA . GLU A 1 102 ? 2.012 -13.588 1.665 1.00 95.25 102 GLU A CA 1
ATOM 711 C C . GLU A 1 102 ? 2.497 -12.337 2.401 1.00 95.25 102 GLU A C 1
ATOM 713 O O . GLU A 1 102 ? 3.692 -12.056 2.421 1.00 95.25 102 GLU A O 1
ATOM 718 N N . HIS A 1 103 ? 1.569 -11.587 2.977 1.00 95.94 103 HIS A N 1
ATOM 719 C CA . HIS A 1 103 ? 1.835 -10.454 3.857 1.00 95.94 103 HIS A CA 1
ATOM 720 C C . HIS A 1 103 ? 0.609 -10.224 4.740 1.00 95.94 103 HIS A C 1
ATOM 722 O O . HIS A 1 103 ? -0.490 -10.716 4.447 1.00 95.94 103 HIS A O 1
ATOM 728 N N . ASP A 1 104 ? 0.788 -9.465 5.813 1.00 97.50 104 ASP A N 1
ATOM 729 C CA . ASP A 1 104 ? -0.318 -8.974 6.625 1.00 97.50 104 ASP A CA 1
ATOM 730 C C . ASP A 1 104 ? -0.174 -7.498 6.946 1.00 97.50 104 ASP A C 1
ATOM 732 O O . ASP A 1 104 ? 0.927 -6.958 6.950 1.00 97.50 104 ASP A O 1
ATOM 736 N N . HIS A 1 105 ? -1.311 -6.861 7.196 1.00 98.31 105 HIS A N 1
ATOM 737 C CA . HIS A 1 105 ? -1.419 -5.516 7.728 1.00 98.31 105 HIS A CA 1
ATOM 738 C C . HIS A 1 105 ? -2.071 -5.562 9.097 1.00 98.31 105 HIS A C 1
ATOM 740 O O . HIS A 1 105 ? -3.063 -6.270 9.286 1.00 98.31 105 HIS A O 1
ATOM 746 N N . PHE A 1 106 ? -1.582 -4.747 10.026 1.00 98.31 106 PHE A N 1
ATOM 747 C CA . PHE A 1 106 ? -2.188 -4.593 11.341 1.00 98.31 106 PHE A CA 1
ATOM 748 C C . PHE A 1 106 ? -2.571 -3.144 11.630 1.00 98.31 106 PHE A C 1
ATOM 750 O O . PHE A 1 106 ? -1.884 -2.201 11.243 1.00 98.31 106 PHE A O 1
ATOM 757 N N . PHE A 1 107 ? -3.678 -2.999 12.354 1.00 98.62 107 PHE A N 1
ATOM 758 C CA . PHE A 1 107 ? -4.236 -1.734 12.818 1.00 98.62 107 PHE A CA 1
ATOM 759 C C . PHE A 1 107 ? -4.455 -1.818 14.324 1.00 98.62 107 PHE A C 1
ATOM 761 O O . PHE A 1 107 ? -5.088 -2.761 14.808 1.00 98.62 107 PHE A O 1
ATOM 768 N N . THR A 1 108 ? -3.955 -0.847 15.079 1.00 98.25 108 THR A N 1
ATOM 769 C CA . THR A 1 108 ? -4.073 -0.831 16.543 1.00 98.25 108 THR A CA 1
ATOM 770 C C . THR A 1 108 ? -5.094 0.194 17.038 1.00 98.25 108 THR A C 1
ATOM 772 O O . THR A 1 108 ? -5.370 1.198 16.385 1.00 98.25 108 THR A O 1
ATOM 775 N N . ASP A 1 109 ? -5.613 -0.013 18.252 1.00 97.56 109 ASP A N 1
ATOM 776 C CA . ASP A 1 109 ? -6.519 0.937 18.919 1.00 97.56 109 ASP A CA 1
ATOM 777 C C . ASP A 1 109 ? -5.917 2.341 19.112 1.00 97.56 109 ASP A C 1
ATOM 779 O O . ASP A 1 109 ? -6.648 3.319 19.265 1.00 97.56 109 ASP A O 1
ATOM 783 N N . ASP A 1 110 ? -4.586 2.449 19.165 1.00 97.19 110 ASP A N 1
ATOM 784 C CA . ASP A 1 110 ? -3.872 3.715 19.336 1.00 97.19 110 ASP A CA 1
ATOM 785 C C . ASP A 1 110 ? -3.471 4.390 18.015 1.00 97.19 110 ASP A C 1
ATOM 787 O O . ASP A 1 110 ? -2.745 5.383 18.048 1.00 97.19 110 ASP A O 1
ATOM 791 N N . GLY A 1 111 ? -3.989 3.905 16.880 1.00 97.94 111 GLY A N 1
ATOM 792 C CA . GLY A 1 111 ? -3.837 4.549 15.574 1.00 97.94 111 GLY A CA 1
ATOM 793 C C . GLY A 1 111 ? -2.538 4.203 14.848 1.00 97.94 111 GLY A C 1
ATOM 794 O O . GLY A 1 111 ? -2.088 4.988 14.021 1.00 97.94 111 GLY A O 1
ATOM 795 N N . GLN A 1 112 ? -1.908 3.065 15.158 1.00 98.56 112 GLN A N 1
ATOM 796 C CA . GLN A 1 112 ? -0.720 2.591 14.442 1.00 98.56 112 GLN A CA 1
ATOM 797 C C . GLN A 1 112 ? -1.109 1.620 13.328 1.00 98.56 112 GLN A C 1
ATOM 799 O O . GLN A 1 112 ? -1.936 0.726 13.526 1.00 98.56 112 GLN A O 1
ATOM 804 N N . PHE A 1 113 ? -0.474 1.796 12.174 1.00 98.69 113 PHE A N 1
ATOM 805 C CA . PHE A 1 113 ? -0.511 0.885 11.039 1.00 98.69 113 PHE A CA 1
ATOM 806 C C . PHE A 1 113 ? 0.856 0.219 10.877 1.00 98.69 113 PHE A C 1
ATOM 808 O O . PHE A 1 113 ? 1.886 0.864 11.085 1.00 98.69 113 PHE A O 1
ATOM 815 N N . GLY A 1 114 ? 0.870 -1.037 10.442 1.00 98.25 114 GLY A N 1
ATOM 816 C CA . GLY A 1 114 ? 2.080 -1.664 9.926 1.00 98.25 114 GLY A CA 1
ATOM 817 C C . GLY A 1 114 ? 1.802 -2.831 8.996 1.00 98.25 114 GLY A C 1
ATOM 818 O O . GLY A 1 114 ? 0.664 -3.287 8.873 1.00 98.25 114 GLY A O 1
ATOM 819 N N . SER A 1 115 ? 2.861 -3.282 8.328 1.00 97.62 115 SER A N 1
ATOM 820 C CA . SER A 1 115 ? 2.849 -4.351 7.333 1.00 97.62 115 SER A CA 1
ATOM 821 C C . SER A 1 115 ? 3.988 -5.334 7.584 1.00 97.62 115 SER A C 1
ATOM 823 O O . SER A 1 115 ? 5.129 -4.909 7.793 1.00 97.62 115 SER A O 1
ATOM 825 N N . HIS A 1 116 ? 3.693 -6.632 7.533 1.00 97.50 116 HIS A N 1
ATOM 826 C CA . HIS A 1 116 ? 4.674 -7.713 7.615 1.00 97.50 116 HIS A CA 1
ATOM 827 C C . HIS A 1 116 ? 4.819 -8.451 6.281 1.00 97.50 116 HIS A C 1
ATOM 829 O O . HIS A 1 116 ? 3.827 -8.681 5.593 1.00 97.50 116 HIS A O 1
ATOM 835 N N . ASP A 1 117 ? 6.040 -8.867 5.941 1.00 94.94 117 ASP A N 1
ATOM 836 C CA . ASP A 1 117 ? 6.341 -9.695 4.763 1.00 94.94 117 ASP A CA 1
ATOM 837 C C . ASP A 1 117 ? 6.008 -11.188 4.961 1.00 94.94 117 ASP A C 1
ATOM 839 O O . ASP A 1 117 ? 5.513 -11.602 6.011 1.00 94.94 117 ASP A O 1
ATOM 843 N N . GLU A 1 118 ? 6.342 -12.040 3.981 1.00 93.62 118 GLU A N 1
ATOM 844 C CA . GLU A 1 118 ? 6.051 -13.479 4.048 1.00 93.62 118 GLU A CA 1
ATOM 845 C C . GLU A 1 118 ? 6.781 -14.223 5.183 1.00 93.62 118 GLU A C 1
ATOM 847 O O . GLU A 1 118 ? 6.494 -15.391 5.454 1.00 93.62 118 GLU A O 1
ATOM 852 N N . ASN A 1 119 ? 7.755 -13.569 5.820 1.00 93.00 119 ASN A N 1
ATOM 853 C CA . ASN A 1 119 ? 8.558 -14.091 6.918 1.00 93.00 119 ASN A CA 1
ATOM 854 C C . ASN A 1 119 ? 8.103 -13.536 8.281 1.00 93.00 119 ASN A C 1
ATOM 856 O O . ASN A 1 119 ? 8.699 -13.889 9.305 1.00 93.00 119 ASN A O 1
ATOM 860 N N . GLY A 1 120 ? 7.067 -12.691 8.304 1.00 94.19 120 GLY A N 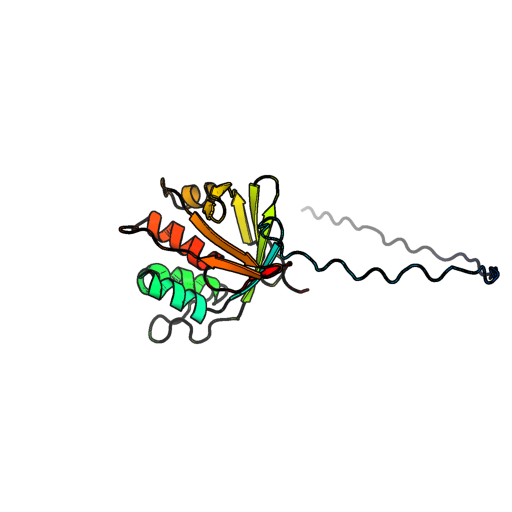1
ATOM 861 C CA . GLY A 1 120 ? 6.608 -11.982 9.496 1.00 94.19 120 GLY A CA 1
ATOM 862 C C . GLY A 1 120 ? 7.532 -10.830 9.907 1.00 94.19 120 GLY A C 1
ATOM 863 O O . GLY A 1 120 ? 7.495 -10.402 11.062 1.00 94.19 120 GLY A O 1
ATOM 864 N N . GLU A 1 121 ? 8.412 -10.361 9.016 1.00 96.00 121 GLU A N 1
ATOM 865 C CA . GLU A 1 121 ? 9.271 -9.202 9.262 1.00 96.00 121 GLU A CA 1
ATOM 866 C C . GLU A 1 121 ? 8.511 -7.916 8.919 1.00 96.00 121 GLU A C 1
ATOM 868 O O . GLU A 1 121 ? 7.918 -7.810 7.852 1.00 96.00 121 GLU A O 1
ATOM 873 N N . GLU A 1 122 ? 8.527 -6.926 9.816 1.00 97.12 122 GLU A N 1
ATOM 874 C CA . GLU A 1 122 ? 7.884 -5.629 9.564 1.00 97.12 122 GLU A CA 1
ATOM 875 C C . GLU A 1 122 ? 8.638 -4.880 8.455 1.00 97.12 122 GLU A C 1
ATOM 877 O O . GLU A 1 122 ? 9.851 -4.655 8.556 1.00 97.12 122 GLU A O 1
ATOM 882 N N . VAL A 1 123 ? 7.921 -4.499 7.397 1.00 96.00 123 VAL A N 1
ATOM 883 C CA . VAL A 1 123 ? 8.471 -3.848 6.195 1.00 96.00 123 VAL A CA 1
ATOM 884 C C . VAL A 1 123 ? 7.899 -2.459 5.937 1.00 96.00 123 VAL A C 1
ATOM 886 O O . VAL A 1 123 ? 8.490 -1.700 5.168 1.00 96.00 123 VAL A O 1
ATOM 889 N N . ASP A 1 124 ? 6.794 -2.111 6.592 1.00 97.50 124 ASP A N 1
ATOM 890 C CA . ASP A 1 124 ? 6.175 -0.792 6.522 1.00 97.50 124 ASP A CA 1
ATOM 891 C C . ASP A 1 124 ? 5.447 -0.479 7.835 1.00 97.50 124 ASP A C 1
ATOM 893 O O . ASP A 1 124 ? 4.987 -1.387 8.531 1.00 97.50 124 ASP A O 1
ATOM 897 N N . GLY A 1 125 ? 5.342 0.802 8.178 1.00 97.50 125 GLY A N 1
ATOM 898 C CA . GLY A 1 125 ? 4.748 1.254 9.429 1.00 97.50 125 GLY A CA 1
ATOM 899 C C . GLY A 1 125 ? 4.456 2.748 9.439 1.00 97.50 125 GLY A C 1
ATOM 900 O O . GLY A 1 125 ? 5.173 3.545 8.836 1.00 97.50 125 GLY A O 1
ATOM 901 N N . GLY A 1 126 ? 3.401 3.141 10.147 1.00 97.81 126 GLY A N 1
ATOM 902 C CA . GLY A 1 126 ? 2.946 4.526 10.194 1.00 97.81 126 GLY A CA 1
ATOM 903 C C . GLY A 1 126 ? 1.762 4.737 11.125 1.00 97.81 126 GLY A C 1
ATOM 904 O O . GLY A 1 126 ? 1.491 3.927 12.016 1.00 97.81 126 GLY A O 1
ATOM 905 N N . ASP A 1 127 ? 1.062 5.845 10.925 1.00 98.44 127 ASP A N 1
ATOM 906 C CA . ASP A 1 127 ? -0.218 6.118 11.567 1.00 98.44 127 ASP A CA 1
ATOM 907 C C . ASP A 1 127 ? -1.393 5.874 10.614 1.00 98.44 127 ASP A C 1
ATOM 909 O O . ASP A 1 127 ? -1.263 5.921 9.389 1.00 98.44 127 ASP A O 1
ATOM 913 N N . PHE A 1 128 ? -2.557 5.612 11.201 1.00 98.56 128 PHE A N 1
ATOM 914 C CA . PHE A 1 128 ? -3.828 5.669 10.494 1.00 98.56 128 PHE A CA 1
ATOM 915 C C . PHE A 1 128 ? -4.872 6.407 11.330 1.00 98.56 128 PHE A C 1
ATOM 917 O O . PHE A 1 128 ? -4.859 6.366 12.564 1.00 98.56 128 PHE A O 1
ATOM 924 N N . GLU A 1 129 ? -5.822 7.041 10.650 1.00 98.12 129 GLU A N 1
ATOM 925 C CA . GLU A 1 129 ? -6.989 7.657 11.278 1.00 98.12 129 GLU A CA 1
ATOM 926 C C . GLU A 1 129 ? -8.267 7.186 10.579 1.00 98.12 129 GLU A C 1
ATOM 928 O O . GLU A 1 129 ? -8.345 7.173 9.355 1.00 98.12 129 GLU A O 1
ATOM 933 N N . VAL A 1 130 ? -9.297 6.820 11.345 1.00 96.94 130 VAL A N 1
ATOM 934 C CA . VAL A 1 130 ? -10.636 6.562 10.788 1.00 96.94 130 VAL A CA 1
ATOM 935 C C . VAL A 1 130 ? -11.312 7.909 10.534 1.00 96.94 130 VAL A C 1
ATOM 937 O O . VAL A 1 130 ? -11.560 8.661 11.481 1.00 96.94 130 VAL A O 1
ATOM 940 N N . VAL A 1 131 ? -11.587 8.222 9.267 1.00 96.38 131 VAL A N 1
ATOM 941 C CA . VAL A 1 131 ? -12.107 9.534 8.834 1.00 96.38 131 VAL A CA 1
ATOM 942 C C . VAL A 1 131 ? -13.588 9.500 8.447 1.00 96.38 131 VAL A C 1
ATOM 944 O O . VAL A 1 131 ? -14.255 10.533 8.524 1.00 96.38 131 VAL A O 1
ATOM 947 N N . ASP A 1 132 ? -14.116 8.316 8.125 1.00 93.56 132 ASP A N 1
ATOM 948 C CA . ASP A 1 132 ? -15.549 8.018 7.984 1.00 93.56 132 ASP A CA 1
ATOM 949 C C . ASP A 1 132 ? -15.833 6.568 8.439 1.00 93.56 132 ASP A C 1
ATOM 951 O O . ASP A 1 132 ? -14.906 5.841 8.802 1.00 93.56 132 ASP A O 1
ATOM 955 N N . ASP A 1 133 ? -17.100 6.144 8.445 1.00 92.62 133 ASP A N 1
ATOM 956 C CA . ASP A 1 133 ? -17.534 4.807 8.887 1.00 92.62 133 ASP A CA 1
ATOM 957 C C . ASP A 1 133 ? -16.792 3.661 8.160 1.00 92.62 133 ASP A C 1
ATOM 959 O O . ASP A 1 133 ? -16.576 2.599 8.748 1.00 92.62 133 ASP A O 1
ATOM 963 N N . ASP A 1 134 ? -16.394 3.877 6.905 1.00 95.69 134 ASP A N 1
ATOM 964 C CA . ASP A 1 134 ? -15.754 2.909 6.010 1.00 95.69 134 ASP A CA 1
ATOM 965 C C . ASP A 1 134 ? -14.495 3.454 5.311 1.00 95.69 134 ASP A C 1
ATOM 967 O O . ASP A 1 134 ? -14.055 2.893 4.311 1.00 95.69 134 ASP A O 1
ATOM 971 N N . THR A 1 135 ? -13.865 4.500 5.860 1.00 97.38 135 THR A N 1
ATOM 972 C CA . THR A 1 135 ? -12.665 5.120 5.271 1.00 97.38 135 THR A CA 1
ATOM 973 C C . THR A 1 135 ? -11.584 5.376 6.319 1.00 97.38 135 THR A C 1
ATOM 975 O O . THR A 1 135 ? -11.845 5.942 7.387 1.00 97.38 135 THR A O 1
ATOM 978 N N . VAL A 1 136 ? -10.341 5.012 5.993 1.00 98.12 136 VAL A N 1
ATOM 979 C CA . VAL A 1 136 ? -9.143 5.360 6.774 1.00 98.12 136 VAL A CA 1
ATOM 980 C C . VAL A 1 136 ? -8.195 6.252 5.988 1.00 98.12 136 VAL A C 1
ATOM 982 O O . VAL A 1 136 ? -8.089 6.121 4.771 1.00 98.12 136 VAL A O 1
ATOM 985 N N . SER A 1 137 ? -7.483 7.134 6.685 1.00 98.44 137 SER A N 1
ATOM 986 C CA . SER A 1 137 ? -6.402 7.951 6.135 1.00 98.44 137 SER A CA 1
ATOM 987 C C . SER A 1 137 ? -5.036 7.545 6.700 1.00 98.44 137 SER A C 1
ATOM 989 O O . SER A 1 137 ? -4.967 6.975 7.789 1.00 98.44 137 SER A O 1
ATOM 991 N N . PHE A 1 138 ? -3.959 7.857 5.968 1.00 98.69 138 PHE A N 1
ATOM 992 C CA . PHE A 1 138 ? -2.562 7.557 6.337 1.00 98.69 138 PHE A CA 1
ATOM 993 C C . PHE A 1 138 ? -1.680 8.824 6.311 1.00 98.69 138 PHE A C 1
ATOM 995 O O . PHE A 1 138 ? -0.980 9.082 5.320 1.00 98.69 138 PHE A O 1
ATOM 1002 N N . PRO A 1 139 ? -1.725 9.667 7.361 1.00 98.31 139 PRO A N 1
ATOM 1003 C CA . PRO A 1 139 ? -1.042 10.964 7.376 1.00 98.31 139 PRO A CA 1
ATOM 1004 C C . PRO A 1 139 ? 0.491 10.887 7.260 1.00 98.31 139 PRO A C 1
ATOM 1006 O O . PRO A 1 139 ? 1.098 11.717 6.565 1.00 98.31 139 PRO A O 1
ATOM 1009 N N . SER A 1 140 ? 1.138 9.910 7.907 1.00 98.25 140 SER A N 1
ATOM 1010 C CA . SER A 1 140 ? 2.591 9.722 7.837 1.00 98.25 140 SER A CA 1
ATOM 1011 C C . SER A 1 140 ? 3.035 9.377 6.428 1.00 98.25 140 SER A C 1
ATOM 1013 O O . SER A 1 140 ? 3.978 9.994 5.934 1.00 98.25 140 SER A O 1
ATOM 1015 N N . HIS A 1 141 ? 2.329 8.463 5.758 1.00 98.44 141 HIS A N 1
ATOM 1016 C CA . HIS A 1 141 ? 2.647 8.054 4.390 1.00 98.44 141 HIS A CA 1
ATOM 1017 C C . HIS A 1 141 ? 2.394 9.186 3.400 1.00 98.44 141 HIS A C 1
ATOM 1019 O O . HIS A 1 141 ? 3.257 9.470 2.573 1.00 98.44 141 HIS A O 1
ATOM 1025 N N . ALA A 1 142 ? 1.289 9.931 3.527 1.00 98.19 142 ALA A N 1
ATOM 1026 C CA . ALA A 1 142 ? 1.076 11.135 2.716 1.00 98.19 142 ALA A CA 1
ATOM 1027 C C . ALA A 1 142 ? 2.266 12.110 2.835 1.00 98.19 142 ALA A C 1
ATOM 1029 O O . ALA A 1 142 ? 2.817 12.570 1.830 1.00 98.19 142 ALA A O 1
ATOM 1030 N N . THR A 1 143 ? 2.730 12.352 4.066 1.00 98.19 143 THR A N 1
ATOM 1031 C CA . THR A 1 143 ? 3.886 13.216 4.341 1.00 98.19 143 THR A CA 1
ATOM 1032 C C . THR A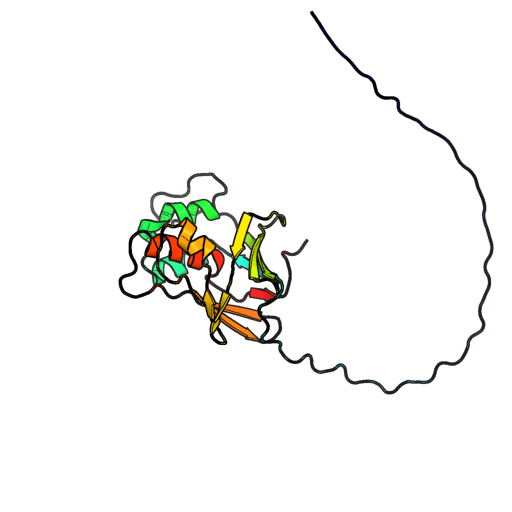 1 143 ? 5.191 12.649 3.774 1.00 98.19 143 THR A C 1
ATOM 1034 O O . THR A 1 143 ? 6.002 13.413 3.245 1.00 98.19 143 THR A O 1
ATOM 1037 N N . GLU A 1 144 ? 5.406 11.335 3.857 1.00 98.06 144 GLU A N 1
ATOM 1038 C CA . GLU A 1 144 ? 6.593 10.651 3.328 1.00 98.06 144 GLU A CA 1
ATOM 1039 C C . GLU A 1 144 ? 6.760 10.875 1.821 1.00 98.06 144 GLU A C 1
ATOM 1041 O O . GLU A 1 144 ? 7.860 11.196 1.360 1.00 98.06 144 GLU A O 1
ATOM 1046 N N . PHE A 1 145 ? 5.661 10.809 1.066 1.00 97.75 145 PHE A N 1
ATOM 1047 C CA . PHE A 1 145 ? 5.656 11.089 -0.372 1.00 97.75 145 PHE A CA 1
ATOM 1048 C C . PHE A 1 145 ? 5.619 12.589 -0.705 1.00 97.75 145 PHE A C 1
ATOM 1050 O O . PHE A 1 145 ? 5.659 12.963 -1.877 1.00 97.75 145 PHE A O 1
ATOM 1057 N N . GLY A 1 146 ? 5.562 13.477 0.293 1.00 98.12 146 GLY A N 1
ATOM 1058 C CA . GLY A 1 146 ? 5.421 14.919 0.076 1.00 98.12 146 GLY A CA 1
ATOM 1059 C C . GLY A 1 146 ? 4.071 15.299 -0.540 1.00 98.12 146 GLY A C 1
ATOM 1060 O O . GLY A 1 146 ? 3.982 16.256 -1.317 1.00 98.12 146 GLY A O 1
ATOM 1061 N N . TYR A 1 147 ? 3.030 14.524 -0.247 1.00 98.25 147 TYR A N 1
ATOM 1062 C CA . TYR A 1 147 ? 1.659 14.801 -0.639 1.00 98.25 147 TYR A CA 1
ATOM 1063 C C . TYR A 1 147 ? 0.934 15.544 0.491 1.00 98.25 147 TYR A C 1
ATOM 1065 O O . TYR A 1 147 ? 0.707 15.001 1.564 1.00 98.25 147 TYR A O 1
ATOM 1073 N N . ASP A 1 148 ? 0.547 16.798 0.238 1.00 95.88 148 ASP A N 1
ATOM 1074 C CA . ASP A 1 148 ? -0.154 17.650 1.217 1.00 95.88 148 ASP A CA 1
ATOM 1075 C C . ASP A 1 148 ? -1.675 17.370 1.303 1.00 95.88 148 ASP A C 1
ATOM 1077 O O . ASP A 1 148 ? -2.410 18.119 1.952 1.00 95.88 148 ASP A O 1
ATOM 1081 N N . GLY A 1 149 ? -2.173 16.361 0.581 1.00 95.25 149 GLY A N 1
ATOM 1082 C CA . GLY A 1 149 ? -3.583 15.973 0.579 1.00 95.25 149 GLY A CA 1
ATOM 1083 C C . GLY A 1 149 ? -3.877 14.780 1.485 1.00 95.25 149 GLY A C 1
ATOM 1084 O O . GLY A 1 149 ? -3.018 14.301 2.218 1.00 95.25 149 GLY A O 1
ATOM 1085 N N . GLU A 1 150 ? -5.116 14.300 1.423 1.00 95.94 150 GLU A N 1
ATOM 1086 C CA . GLU A 1 150 ? -5.565 13.152 2.208 1.00 95.94 150 GLU A CA 1
ATOM 1087 C C . GLU A 1 150 ? -5.342 11.857 1.417 1.00 95.94 150 GLU A C 1
ATOM 1089 O O . GLU A 1 150 ? -5.872 11.677 0.314 1.00 95.94 150 GLU A O 1
ATOM 1094 N N . LEU A 1 151 ? -4.509 10.972 1.961 1.00 98.50 151 LEU A N 1
ATOM 1095 C CA . LEU A 1 151 ? -4.270 9.639 1.419 1.00 98.50 151 LEU A CA 1
ATOM 1096 C C . LEU A 1 151 ? -5.233 8.675 2.099 1.00 98.50 151 LEU A C 1
ATOM 1098 O O . LEU A 1 151 ? -5.007 8.324 3.256 1.00 98.50 151 LEU A O 1
ATOM 1102 N N . VAL A 1 152 ? -6.306 8.304 1.401 1.00 97.94 152 VAL A N 1
ATOM 1103 C CA . VAL A 1 152 ? -7.403 7.514 1.969 1.00 97.94 152 VAL A CA 1
ATOM 1104 C C . VAL A 1 152 ? -7.562 6.159 1.293 1.00 97.94 152 VAL A C 1
ATOM 1106 O O . VAL A 1 152 ? -7.244 5.993 0.113 1.00 97.94 152 VAL A O 1
ATOM 1109 N N . VAL A 1 153 ? -8.078 5.204 2.060 1.00 98.12 153 VAL A N 1
ATOM 1110 C CA . VAL A 1 153 ? -8.443 3.856 1.625 1.00 98.12 153 VAL A CA 1
ATOM 1111 C C . VAL A 1 153 ? -9.819 3.542 2.193 1.00 98.12 153 VAL A C 1
ATOM 1113 O O . VAL A 1 153 ? -10.027 3.617 3.408 1.00 98.12 153 VAL A O 1
ATOM 1116 N N . ASP A 1 154 ? -10.746 3.180 1.314 1.00 97.19 154 ASP A N 1
ATOM 1117 C CA . ASP A 1 154 ? -12.066 2.711 1.717 1.00 97.19 154 ASP A CA 1
ATOM 1118 C C . ASP A 1 154 ? -11.988 1.223 2.069 1.00 97.19 154 ASP A C 1
ATOM 1120 O O . ASP A 1 154 ? -11.180 0.475 1.509 1.00 97.19 154 ASP A O 1
ATOM 1124 N N . TYR A 1 155 ? -12.820 0.761 2.997 1.00 96.50 155 TYR A N 1
ATOM 1125 C CA . TYR A 1 155 ? -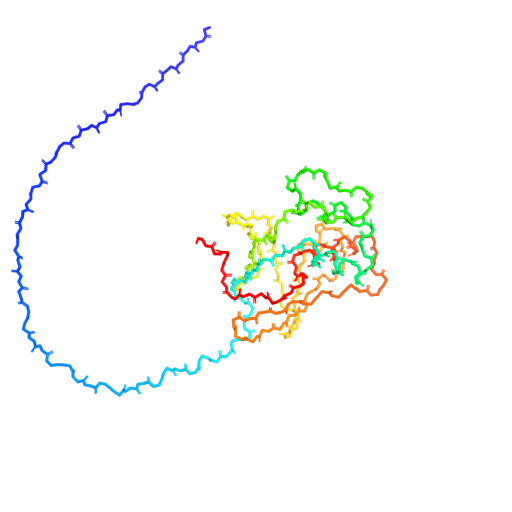12.839 -0.635 3.407 1.00 96.50 155 TYR A CA 1
ATOM 1126 C C . TYR A 1 155 ? -14.238 -1.129 3.760 1.00 96.50 155 TYR A C 1
ATOM 1128 O O . TYR A 1 155 ? -15.092 -0.408 4.254 1.00 96.50 155 TYR A O 1
ATOM 1136 N N . SER A 1 156 ? -14.477 -2.418 3.553 1.00 95.75 156 SER A N 1
ATOM 1137 C CA . SER A 1 156 ? -15.676 -3.098 4.041 1.00 95.75 156 SER A CA 1
ATOM 1138 C C . SER A 1 156 ? -15.288 -4.400 4.718 1.00 95.75 156 SER A C 1
ATOM 1140 O O . SER A 1 156 ? -14.391 -5.100 4.249 1.00 95.75 156 SER A O 1
ATOM 1142 N N . ILE A 1 157 ? -15.950 -4.714 5.830 1.00 96.00 157 ILE A N 1
ATOM 1143 C CA . ILE A 1 157 ? -15.667 -5.910 6.622 1.00 96.00 157 ILE A CA 1
ATOM 1144 C C . ILE A 1 157 ? -16.959 -6.698 6.829 1.00 96.00 157 ILE A C 1
ATOM 1146 O O . ILE A 1 157 ? -17.958 -6.160 7.311 1.00 96.00 157 ILE A O 1
ATOM 1150 N N . ASP A 1 158 ? -16.911 -7.984 6.483 1.00 95.12 158 ASP A N 1
ATOM 1151 C CA . ASP A 1 158 ? -17.950 -8.974 6.769 1.00 95.12 158 ASP A CA 1
ATOM 1152 C C . ASP A 1 158 ? -17.333 -10.128 7.571 1.00 95.12 158 ASP A C 1
ATOM 1154 O O . ASP A 1 158 ? -16.848 -11.124 7.028 1.00 95.12 158 ASP A O 1
ATOM 1158 N N . GLY A 1 159 ? -17.295 -9.957 8.895 1.00 94.44 159 GLY A N 1
ATOM 1159 C CA . GLY A 1 159 ? -16.730 -10.940 9.813 1.00 94.44 159 GLY A CA 1
ATOM 1160 C C . GLY A 1 159 ? -15.209 -10.995 9.727 1.00 94.44 159 GLY A C 1
ATOM 1161 O O . GLY A 1 159 ? -14.521 -10.069 10.160 1.00 94.44 159 GLY A O 1
ATOM 1162 N N . ASP A 1 160 ? -14.696 -12.099 9.192 1.00 96.19 160 ASP A N 1
ATOM 1163 C CA . ASP A 1 160 ? -13.257 -12.360 9.068 1.00 96.19 160 ASP A CA 1
ATOM 1164 C C . ASP A 1 160 ? -12.711 -12.012 7.681 1.00 96.19 160 ASP A C 1
ATOM 1166 O O . ASP A 1 160 ? -11.586 -12.378 7.355 1.00 96.19 160 ASP A O 1
ATOM 1170 N N . VAL A 1 161 ? -13.498 -11.316 6.859 1.00 96.56 161 VAL A N 1
ATOM 1171 C CA . VAL A 1 161 ? -13.089 -10.885 5.524 1.00 96.56 161 VAL A CA 1
ATOM 1172 C C . VAL A 1 161 ? -13.152 -9.369 5.419 1.00 96.56 161 VAL A C 1
ATOM 1174 O O . VAL A 1 161 ? -14.218 -8.785 5.616 1.00 96.56 161 VAL A O 1
ATOM 1177 N N . ALA A 1 162 ? -12.028 -8.753 5.056 1.00 96.81 162 ALA A N 1
ATOM 1178 C CA . ALA A 1 162 ? -11.943 -7.348 4.681 1.00 96.81 162 ALA A CA 1
ATOM 1179 C C . ALA A 1 162 ? -11.742 -7.198 3.166 1.00 96.81 162 ALA A C 1
ATOM 1181 O O . ALA A 1 162 ? -11.071 -7.998 2.506 1.00 96.81 162 ALA A O 1
ATOM 1182 N N . VAL A 1 163 ? -12.317 -6.145 2.601 1.00 96.25 163 VAL A N 1
ATOM 1183 C CA . VAL A 1 163 ? -12.044 -5.682 1.241 1.00 96.25 163 VAL A CA 1
ATOM 1184 C C . VAL A 1 163 ? -11.661 -4.221 1.338 1.00 96.25 163 VAL A C 1
ATOM 1186 O O . VAL A 1 163 ? -12.460 -3.431 1.828 1.00 96.25 163 VAL A O 1
ATOM 1189 N N . PHE A 1 164 ? -10.474 -3.883 0.848 1.00 96.88 164 PHE A N 1
ATOM 1190 C CA . PHE A 1 164 ? -10.005 -2.510 0.725 1.00 96.88 164 PHE A CA 1
ATOM 1191 C C . PHE A 1 164 ? -10.160 -2.043 -0.725 1.00 96.88 164 PHE A C 1
ATOM 1193 O O . PHE A 1 164 ? -9.871 -2.799 -1.659 1.00 96.88 164 PHE A O 1
ATOM 1200 N N . ASP A 1 165 ? -10.608 -0.806 -0.908 1.00 95.69 165 ASP A N 1
ATOM 1201 C CA . ASP A 1 165 ? -10.725 -0.139 -2.200 1.00 95.69 165 ASP A CA 1
ATOM 1202 C C . ASP A 1 165 ? -9.886 1.140 -2.186 1.00 95.69 165 ASP A C 1
ATOM 1204 O O . ASP A 1 165 ? -9.981 1.976 -1.288 1.00 95.69 165 ASP A O 1
ATOM 1208 N N . VAL A 1 166 ? -9.021 1.267 -3.189 1.00 97.31 166 VAL A N 1
ATOM 1209 C CA . VAL A 1 166 ? -8.163 2.437 -3.361 1.00 97.31 166 VAL A CA 1
ATOM 1210 C C . VAL A 1 166 ? -8.519 3.074 -4.688 1.00 97.31 166 VAL A C 1
ATOM 1212 O O . VAL A 1 166 ? -8.200 2.547 -5.757 1.00 97.31 166 VAL A O 1
ATOM 1215 N N . THR A 1 167 ? -9.155 4.238 -4.618 1.00 94.94 167 THR A N 1
ATOM 1216 C CA . THR A 1 167 ? -9.531 5.014 -5.796 1.00 94.94 167 THR A CA 1
ATOM 1217 C C . THR A 1 167 ? -8.617 6.226 -5.939 1.00 94.94 167 THR A C 1
ATOM 1219 O O . THR A 1 167 ? -8.586 7.107 -5.085 1.00 94.94 167 THR A O 1
ATOM 1222 N N . LEU A 1 168 ? -7.889 6.295 -7.057 1.00 95.88 168 LEU A N 1
ATOM 1223 C CA . LEU A 1 168 ? -7.036 7.438 -7.378 1.00 95.88 168 LEU A CA 1
ATOM 1224 C C . LEU A 1 168 ? -7.897 8.702 -7.612 1.00 95.88 168 LEU A C 1
ATOM 1226 O O . LEU A 1 168 ? -8.750 8.682 -8.509 1.00 95.88 168 LEU A O 1
ATOM 1230 N N . PRO A 1 169 ? -7.680 9.814 -6.880 1.00 95.44 169 PRO A N 1
ATOM 1231 C CA . PRO A 1 169 ? -8.459 11.035 -7.063 1.00 95.44 169 PRO A CA 1
ATOM 1232 C C . PRO A 1 169 ? -8.311 11.640 -8.466 1.00 95.44 169 PRO A C 1
ATOM 1234 O O . PRO A 1 169 ? -7.258 11.556 -9.104 1.00 95.44 169 PRO A O 1
ATOM 1237 N N . GLU A 1 170 ? -9.353 12.321 -8.952 1.00 93.81 170 GLU A N 1
ATOM 1238 C CA . GLU A 1 170 ? -9.295 12.998 -10.252 1.00 93.81 170 GLU A CA 1
ATOM 1239 C C . GLU A 1 170 ? -8.186 14.064 -10.270 1.00 93.81 170 GLU A C 1
ATOM 1241 O O . GLU A 1 170 ? -8.102 14.923 -9.392 1.00 93.81 170 GLU A O 1
ATOM 1246 N N . GLY A 1 171 ? -7.331 14.023 -11.296 1.00 92.56 171 GLY A N 1
ATOM 1247 C CA . GLY A 1 171 ? -6.211 14.957 -11.437 1.00 92.56 171 GLY A CA 1
ATOM 1248 C C . GLY A 1 171 ? -5.021 14.670 -10.515 1.00 92.56 171 GLY A C 1
ATOM 1249 O O . GLY A 1 171 ? -4.093 15.477 -10.484 1.00 92.56 171 GLY A O 1
ATOM 1250 N N . CYS A 1 172 ? -5.026 13.544 -9.796 1.00 96.12 172 CYS A N 1
ATOM 1251 C CA . CYS A 1 172 ? -3.896 13.092 -8.994 1.00 96.12 172 CYS A CA 1
ATOM 1252 C C . CYS A 1 172 ? -2.676 12.810 -9.889 1.00 96.12 172 CYS A C 1
ATOM 1254 O O . CYS A 1 172 ? -2.729 11.998 -10.813 1.00 96.12 172 CYS A O 1
ATOM 1256 N N . ALA A 1 173 ? -1.590 13.535 -9.637 1.00 95.94 173 ALA A N 1
ATOM 1257 C CA . ALA A 1 173 ? -0.334 13.473 -10.375 1.00 95.94 173 ALA A CA 1
ATOM 1258 C C . ALA A 1 173 ? 0.841 13.767 -9.431 1.00 95.94 173 ALA A C 1
ATOM 1260 O O . ALA A 1 173 ? 0.633 14.240 -8.311 1.00 95.94 173 ALA A O 1
ATOM 1261 N N . ASP A 1 174 ? 2.065 13.519 -9.897 1.00 97.00 174 ASP A N 1
ATOM 1262 C CA . ASP A 1 174 ? 3.301 13.748 -9.140 1.00 97.00 174 ASP A CA 1
ATOM 1263 C C . ASP A 1 174 ? 3.239 13.077 -7.750 1.00 97.00 174 ASP A C 1
ATOM 1265 O O . ASP A 1 174 ? 2.894 11.900 -7.665 1.00 97.00 174 ASP A O 1
ATOM 1269 N N . THR A 1 175 ? 3.493 13.808 -6.660 1.00 98.00 175 THR A N 1
ATOM 1270 C CA . THR A 1 175 ? 3.505 13.249 -5.294 1.00 98.00 175 THR A CA 1
ATOM 1271 C C . THR A 1 175 ? 2.177 12.619 -4.875 1.00 98.00 175 THR A C 1
ATOM 1273 O O . THR A 1 175 ? 2.169 11.676 -4.091 1.00 98.00 175 THR A O 1
ATOM 1276 N N . CYS A 1 176 ? 1.052 13.082 -5.432 1.00 98.25 176 CYS A N 1
ATOM 1277 C CA . CYS A 1 176 ? -0.240 12.431 -5.227 1.00 98.25 176 CYS A CA 1
ATOM 1278 C C . CYS A 1 176 ? -0.251 11.028 -5.851 1.00 98.25 176 CYS A C 1
ATOM 1280 O O . CYS A 1 176 ? -0.697 10.073 -5.220 1.00 98.25 176 CYS A O 1
ATOM 1282 N N . ALA A 1 177 ? 0.253 10.892 -7.082 1.00 98.25 177 ALA A N 1
ATOM 1283 C CA . ALA A 1 177 ? 0.285 9.605 -7.768 1.00 98.25 177 ALA A CA 1
ATOM 1284 C C . ALA A 1 177 ? 1.232 8.621 -7.069 1.00 98.25 177 ALA A C 1
ATOM 1286 O O . ALA A 1 177 ? 0.862 7.462 -6.922 1.00 98.25 177 ALA A O 1
ATOM 1287 N N . ASP A 1 178 ? 2.384 9.092 -6.581 1.00 98.38 178 ASP A N 1
ATOM 1288 C CA . ASP A 1 178 ? 3.328 8.268 -5.815 1.00 98.38 178 ASP A CA 1
ATOM 1289 C C . ASP A 1 178 ? 2.696 7.775 -4.495 1.00 98.38 178 ASP A C 1
ATOM 1291 O O . ASP A 1 178 ? 2.758 6.586 -4.180 1.00 98.38 178 ASP A O 1
ATOM 1295 N N . ALA A 1 179 ? 2.004 8.658 -3.762 1.00 98.50 179 ALA A N 1
ATOM 1296 C CA . ALA A 1 179 ? 1.313 8.300 -2.520 1.00 98.50 179 ALA A CA 1
ATOM 1297 C C . ALA A 1 179 ? 0.203 7.258 -2.743 1.00 98.50 179 ALA A C 1
ATOM 1299 O O . ALA A 1 179 ? 0.087 6.281 -2.004 1.00 98.50 179 ALA A O 1
ATOM 1300 N N . TYR A 1 180 ? -0.600 7.422 -3.796 1.00 98.25 180 TYR A N 1
ATOM 1301 C CA . TYR A 1 180 ? -1.634 6.442 -4.128 1.00 98.25 180 TYR A CA 1
ATOM 1302 C C . TYR A 1 180 ? -1.071 5.174 -4.783 1.00 98.25 180 TYR A C 1
ATOM 1304 O O . TYR A 1 180 ? -1.707 4.126 -4.687 1.00 98.25 180 TYR A O 1
ATOM 1312 N N . ALA A 1 181 ? 0.113 5.210 -5.402 1.00 98.31 181 ALA A N 1
ATOM 1313 C CA . ALA A 1 181 ? 0.806 4.002 -5.847 1.00 98.31 181 ALA A CA 1
ATOM 1314 C C . ALA A 1 181 ? 1.219 3.132 -4.655 1.00 98.31 181 ALA A C 1
ATOM 1316 O O . ALA A 1 181 ? 1.052 1.912 -4.721 1.00 98.31 181 ALA A O 1
ATOM 1317 N N . TRP A 1 182 ? 1.671 3.749 -3.554 1.00 98.31 182 TRP A N 1
ATOM 1318 C CA . TRP A 1 182 ? 1.870 3.049 -2.286 1.00 98.31 182 TRP A CA 1
ATOM 1319 C C . TRP A 1 182 ? 0.566 2.414 -1.796 1.00 98.31 182 TRP A C 1
ATOM 1321 O O . TRP A 1 182 ? 0.534 1.197 -1.620 1.00 98.31 182 TRP A O 1
ATOM 1331 N N . ALA A 1 183 ? -0.525 3.183 -1.689 1.00 98.31 183 ALA A N 1
ATOM 1332 C CA . ALA A 1 183 ? -1.800 2.662 -1.183 1.00 98.31 183 ALA A CA 1
ATOM 1333 C C . ALA A 1 183 ? -2.340 1.523 -2.061 1.00 98.31 183 ALA A C 1
ATOM 1335 O O . ALA A 1 183 ? -2.782 0.497 -1.553 1.00 98.31 183 ALA A O 1
ATOM 1336 N N . LEU A 1 184 ? -2.240 1.652 -3.387 1.00 98.00 184 LEU A N 1
ATOM 1337 C CA . LEU A 1 184 ? -2.582 0.575 -4.313 1.00 98.00 184 LEU A CA 1
ATOM 1338 C C . LEU A 1 184 ? -1.665 -0.640 -4.120 1.00 98.00 184 LEU A C 1
ATOM 1340 O O . LEU A 1 184 ? -2.140 -1.766 -4.153 1.00 98.00 184 LEU A O 1
ATOM 1344 N N . SER A 1 185 ? -0.361 -0.459 -3.914 1.00 96.88 185 SER A N 1
ATOM 1345 C CA . SER A 1 185 ? 0.525 -1.606 -3.689 1.00 96.88 185 SER A CA 1
ATOM 1346 C C . SER A 1 185 ? 0.235 -2.324 -2.371 1.00 96.88 185 SER A C 1
ATOM 1348 O O . SER A 1 185 ? 0.179 -3.551 -2.360 1.00 96.88 185 SER A O 1
ATOM 1350 N N . ALA A 1 186 ? -0.033 -1.561 -1.312 1.00 96.88 186 ALA A N 1
ATOM 1351 C CA . ALA A 1 186 ? -0.301 -2.066 0.023 1.00 96.88 186 ALA A CA 1
ATOM 1352 C C . ALA A 1 186 ? -1.678 -2.743 0.091 1.00 96.88 186 ALA A C 1
ATOM 1354 O O . ALA A 1 186 ? -1.797 -3.877 0.535 1.00 96.88 186 ALA A O 1
ATOM 1355 N N . PHE A 1 187 ? -2.732 -2.079 -0.381 1.00 96.69 187 PHE A N 1
ATOM 1356 C CA . PHE A 1 187 ? -4.109 -2.512 -0.134 1.00 96.69 187 PHE A CA 1
ATOM 1357 C C . PHE A 1 187 ? -4.795 -3.136 -1.341 1.00 96.69 187 PHE A C 1
ATOM 1359 O O . PHE A 1 187 ? -5.770 -3.872 -1.163 1.00 96.69 187 PHE A O 1
ATOM 1366 N N . ALA A 1 188 ? -4.347 -2.845 -2.571 1.00 82.69 188 ALA A N 1
ATOM 1367 C CA . ALA A 1 188 ? -5.162 -3.189 -3.724 1.00 82.69 188 ALA A CA 1
ATOM 1368 C C . ALA A 1 188 ? -5.288 -4.693 -3.896 1.00 82.69 188 ALA A C 1
ATOM 1370 O O . ALA A 1 188 ? -4.313 -5.455 -3.887 1.00 82.69 188 ALA A O 1
ATOM 1371 N N . SER A 1 189 ? -6.513 -5.069 -4.246 1.00 73.81 189 SER A N 1
ATOM 1372 C CA . SER A 1 189 ? -6.994 -6.436 -4.390 1.00 73.81 189 SER A CA 1
ATOM 1373 C C . SER A 1 189 ? -7.321 -7.089 -3.046 1.00 73.81 189 SER A C 1
ATOM 1375 O O . SER A 1 189 ? -6.703 -6.839 -2.018 1.00 73.81 189 SER A O 1
ATOM 1377 N N . GLY A 1 190 ? -8.338 -7.937 -3.077 1.00 73.44 190 GLY A N 1
ATOM 1378 C CA . GLY A 1 190 ? -8.824 -8.694 -1.935 1.00 73.44 190 GLY A CA 1
ATOM 1379 C C . GLY A 1 190 ? -9.474 -9.991 -2.415 1.00 73.44 190 GLY A C 1
ATOM 1380 O O . GLY A 1 190 ? -9.466 -10.272 -3.620 1.00 73.44 190 GLY A O 1
ATOM 1381 N N . PRO A 1 191 ? -10.077 -10.770 -1.509 1.00 91.81 191 PRO A N 1
ATOM 1382 C CA . PRO A 1 191 ? -10.291 -10.469 -0.090 1.00 91.81 191 PRO A CA 1
ATOM 1383 C C . PRO A 1 191 ? -9.031 -10.592 0.781 1.00 91.81 191 PRO A C 1
ATOM 1385 O O . PRO A 1 191 ? -8.084 -11.283 0.415 1.00 91.81 191 PRO A O 1
ATOM 1388 N N . TRP A 1 192 ? -9.066 -9.933 1.938 1.00 96.88 192 TRP A N 1
ATOM 1389 C CA . TRP A 1 192 ? -8.133 -10.104 3.050 1.00 96.88 192 TRP A CA 1
ATOM 1390 C C . TRP A 1 192 ? -8.802 -10.933 4.140 1.00 96.88 192 TRP A C 1
ATOM 1392 O O . TRP A 1 192 ? -9.969 -10.695 4.458 1.00 96.88 192 TRP A O 1
ATOM 1402 N N . GLU A 1 193 ? -8.080 -11.884 4.715 1.00 96.75 193 GLU A N 1
ATOM 1403 C CA . GLU A 1 193 ? -8.579 -12.743 5.786 1.00 96.75 193 GLU A CA 1
ATOM 1404 C C . GLU A 1 193 ? -8.064 -12.250 7.139 1.00 96.75 193 GLU A C 1
ATOM 1406 O O . GLU A 1 193 ? -6.925 -11.802 7.269 1.00 96.75 193 GLU A O 1
ATOM 1411 N N . ARG A 1 194 ? -8.895 -12.321 8.179 1.00 96.81 194 ARG A N 1
ATOM 1412 C CA . ARG A 1 194 ? -8.487 -11.925 9.528 1.00 96.81 194 ARG A CA 1
ATOM 1413 C C . ARG A 1 194 ? -7.355 -12.828 10.028 1.00 96.81 194 ARG A C 1
ATOM 1415 O O . ARG A 1 194 ? -7.460 -14.053 9.984 1.00 96.81 194 ARG A O 1
ATOM 1422 N N . GLY A 1 195 ? -6.301 -12.218 10.558 1.00 96.06 195 GLY A N 1
ATOM 1423 C CA . GLY A 1 195 ? -5.125 -12.899 11.098 1.00 96.06 195 GLY A CA 1
ATOM 1424 C C . GLY A 1 195 ? -3.814 -12.340 10.556 1.00 96.06 195 GLY A C 1
ATOM 1425 O O . GLY A 1 195 ? -3.812 -11.488 9.675 1.00 96.06 195 GLY A O 1
ATOM 1426 N N . GLU A 1 196 ? -2.719 -12.829 11.124 1.00 96.25 196 GLU A N 1
ATOM 1427 C CA . GLU A 1 196 ? -1.348 -12.587 10.661 1.00 96.25 196 GLU A CA 1
ATOM 1428 C C . GLU A 1 196 ? -0.972 -13.588 9.559 1.00 96.25 196 GLU A C 1
ATOM 1430 O O . GLU A 1 196 ? -1.679 -14.582 9.341 1.00 96.25 196 GLU A O 1
ATOM 1435 N N . VAL A 1 197 ? 0.168 -13.364 8.903 1.00 91.06 197 VAL A N 1
ATOM 1436 C CA . VAL A 1 197 ? 0.731 -14.300 7.922 1.00 91.06 197 VAL A CA 1
ATOM 1437 C C . VAL A 1 197 ? 0.834 -15.721 8.516 1.00 91.06 197 VAL A C 1
ATOM 1439 O O . VAL A 1 197 ? 1.338 -15.889 9.634 1.00 91.06 197 VAL A O 1
ATOM 1442 N N . PRO A 1 198 ? 0.383 -16.781 7.814 1.00 78.38 198 PRO A N 1
ATOM 1443 C CA . PRO A 1 198 ? 0.463 -18.145 8.335 1.00 78.38 198 PRO A CA 1
ATOM 1444 C C . PRO A 1 198 ? 1.916 -18.605 8.563 1.00 78.38 198 PRO A C 1
ATOM 1446 O O . PRO A 1 198 ? 2.730 -18.576 7.643 1.00 78.38 198 PRO A O 1
ATOM 1449 N N . THR A 1 199 ? 2.218 -19.084 9.777 1.00 61.50 199 THR A N 1
ATOM 1450 C CA . THR A 1 199 ? 3.540 -19.635 10.169 1.00 61.50 199 THR A CA 1
ATOM 1451 C C . THR A 1 199 ? 3.705 -21.132 9.911 1.00 61.50 199 THR A C 1
ATOM 1453 O O . THR A 1 199 ? 2.694 -21.877 9.926 1.00 61.50 199 THR A O 1
#

Foldseek 3Di:
DDDDDDDDDDDDDDDDDDDDDDDDDDDDDDDDDPPPDDPPPQF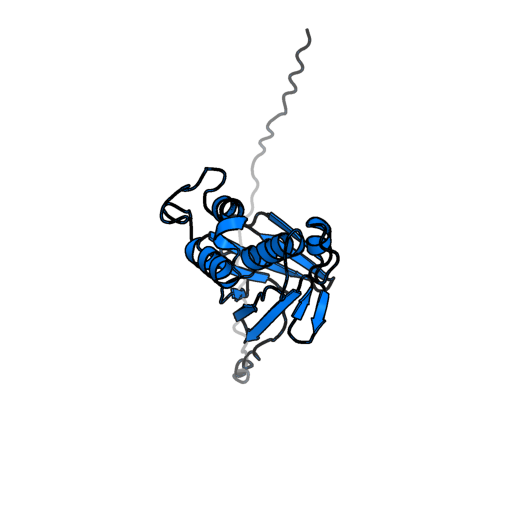DFDQAAKWKDFDALVQLLVLCVVQVNNVVCLVVSQCVFVVPDDADPDDDRRVPTDDSWMKMWHAHPVFKIWIATLVRHTDDIAGWDDPDSFKIWGVVLCVVLPNPDTQMWGWGTGRFWIAIDQDQDPPQDRSSSVSSSVVSVVHGDDTIGGDGNDD

pLDDT: mean 85.92, std 18.88, range [41.81, 98.69]

Secondary structure (DSSP, 8-state):
------------------------------------PPP---------EEEEEEE-HHHHHHHHHHTT-TTTTHHHHHHHHSTTS---SSS-TTTT---PEEEEEEE-TTSEEEEE-TTS-EEEEEE-EEEETTEEE-HHHHHHTT--S--EEEEEEETTEEEEE--PPTT--THHHHHHHHHHHHH-S-PEEESSPP-

Organism: NCBI:txid2035533